Protein AF-A0A6G0WDA4-F1 (afdb_monomer)

Structure (mmCIF, N/CA/C/O backbone):
data_AF-A0A6G0WDA4-F1
#
_entry.id   AF-A0A6G0WDA4-F1
#
loop_
_atom_site.group_PDB
_atom_site.id
_atom_site.type_symbol
_atom_site.label_atom_id
_atom_site.label_alt_id
_atom_site.label_comp_id
_atom_site.label_asym_id
_atom_site.label_entity_id
_atom_site.label_seq_id
_atom_site.pdbx_PDB_ins_code
_atom_site.Cartn_x
_atom_site.Cartn_y
_atom_site.Cartn_z
_atom_site.occupancy
_atom_site.B_iso_or_equiv
_atom_site.auth_seq_id
_atom_site.auth_comp_id
_atom_site.auth_asym_id
_atom_site.auth_atom_id
_atom_site.pdbx_PDB_model_num
ATOM 1 N N . MET A 1 1 ? -9.694 -21.972 11.498 1.00 92.62 1 MET A N 1
ATOM 2 C CA . MET A 1 1 ? -10.065 -21.040 10.410 1.00 92.62 1 MET A CA 1
ATOM 3 C C . MET A 1 1 ? -9.621 -19.645 10.802 1.00 92.62 1 MET A C 1
ATOM 5 O O . MET A 1 1 ? -9.352 -19.441 11.978 1.00 92.62 1 MET A O 1
ATOM 9 N N . ILE A 1 2 ? -9.546 -18.717 9.855 1.00 95.25 2 ILE A N 1
ATOM 10 C CA . ILE A 1 2 ? -9.300 -17.294 10.105 1.00 95.25 2 ILE A CA 1
ATOM 11 C C . ILE A 1 2 ? -10.245 -16.455 9.242 1.00 95.25 2 ILE A C 1
ATOM 13 O O . ILE A 1 2 ? -10.515 -16.839 8.105 1.00 95.25 2 ILE A O 1
ATOM 17 N N . CYS A 1 3 ? -10.763 -15.357 9.785 1.00 95.56 3 CYS A N 1
ATOM 18 C CA . CYS A 1 3 ? -11.642 -14.427 9.078 1.00 95.56 3 CYS A CA 1
ATOM 19 C C . CYS A 1 3 ? -10.826 -13.254 8.513 1.00 95.56 3 CYS A C 1
ATOM 21 O O . CYS A 1 3 ? -9.864 -12.820 9.142 1.00 95.56 3 CYS A O 1
ATOM 23 N N . CYS A 1 4 ? -11.173 -12.768 7.322 1.00 96.94 4 CYS A N 1
ATOM 24 C CA . CYS A 1 4 ? -10.563 -11.579 6.727 1.00 96.94 4 CYS A CA 1
ATOM 25 C C . CYS A 1 4 ? -11.237 -10.298 7.236 1.00 96.94 4 CYS A C 1
ATOM 27 O O . CYS A 1 4 ? -12.426 -10.104 6.998 1.00 96.94 4 CYS A O 1
ATOM 29 N N . ASP A 1 5 ? -10.466 -9.361 7.788 1.00 96.06 5 ASP A N 1
ATOM 30 C CA . ASP A 1 5 ? -10.968 -8.098 8.355 1.00 96.06 5 ASP A CA 1
ATOM 31 C C . ASP A 1 5 ? -11.541 -7.107 7.327 1.00 96.06 5 ASP A C 1
ATOM 33 O O . ASP A 1 5 ? -12.090 -6.069 7.692 1.00 96.06 5 ASP A O 1
ATOM 37 N N . PHE A 1 6 ? -11.403 -7.395 6.031 1.00 95.12 6 PHE A N 1
ATOM 38 C CA . PHE A 1 6 ? -11.891 -6.533 4.949 1.00 95.12 6 PHE A CA 1
ATOM 39 C C . PHE A 1 6 ? -13.114 -7.074 4.215 1.00 95.12 6 PHE A C 1
ATOM 41 O O . PHE A 1 6 ? -13.812 -6.297 3.573 1.00 95.12 6 PHE A O 1
ATOM 48 N N . CYS A 1 7 ? -13.334 -8.390 4.213 1.00 95.75 7 CYS A N 1
ATOM 49 C CA . CYS A 1 7 ? -14.455 -8.985 3.479 1.00 95.75 7 CYS A CA 1
ATOM 50 C C . CYS A 1 7 ? -15.272 -9.979 4.298 1.00 95.75 7 CYS A C 1
ATOM 52 O O . CYS A 1 7 ? -16.176 -10.579 3.736 1.00 95.75 7 CYS A O 1
ATOM 54 N N . ASP A 1 8 ? -14.935 -10.186 5.573 1.00 95.69 8 ASP A N 1
ATOM 55 C CA . ASP A 1 8 ? -15.642 -11.069 6.509 1.00 95.69 8 ASP A CA 1
ATOM 56 C C . ASP A 1 8 ? -15.755 -12.544 6.065 1.00 95.69 8 ASP A C 1
ATOM 58 O O . ASP A 1 8 ? -16.472 -13.347 6.660 1.00 95.69 8 ASP A O 1
ATOM 62 N N . GLU A 1 9 ? -14.982 -12.933 5.046 1.00 97.38 9 GLU A N 1
ATOM 63 C CA . GLU A 1 9 ? -14.897 -14.305 4.550 1.00 97.38 9 GLU A CA 1
ATOM 64 C C . GLU A 1 9 ? -13.927 -15.149 5.383 1.00 97.38 9 GLU A C 1
ATOM 66 O O . GLU A 1 9 ? -12.864 -14.683 5.818 1.00 97.38 9 GLU A O 1
ATOM 71 N N . TRP A 1 10 ? -14.268 -16.429 5.547 1.00 97.00 10 TRP A N 1
ATOM 72 C CA . TRP A 1 10 ? -13.504 -17.386 6.342 1.00 97.00 10 TRP A CA 1
ATOM 73 C C . TRP A 1 10 ? -12.589 -18.257 5.486 1.00 97.00 10 TRP A C 1
ATOM 75 O O . TRP A 1 10 ? -12.983 -18.819 4.467 1.00 97.00 10 TRP A O 1
ATOM 85 N N . TYR A 1 11 ? -11.363 -18.446 5.965 1.00 96.19 11 TYR A N 1
ATOM 86 C CA . TYR A 1 11 ? -10.331 -19.194 5.265 1.00 96.19 11 TYR A CA 1
ATOM 87 C C . TYR A 1 11 ? -9.707 -20.275 6.149 1.00 96.19 11 TYR A C 1
ATOM 89 O O . TYR A 1 11 ? -9.467 -20.111 7.352 1.00 96.19 11 TYR A O 1
ATOM 97 N N . HIS A 1 12 ? -9.352 -21.394 5.519 1.00 95.12 12 HIS A N 1
ATOM 98 C CA . HIS A 1 12 ? -8.429 -22.352 6.108 1.00 95.12 12 HIS A CA 1
ATOM 99 C C . HIS A 1 12 ? -7.024 -21.750 6.098 1.00 95.12 12 HIS A C 1
ATOM 101 O O . HIS A 1 12 ? -6.451 -21.529 5.033 1.00 95.12 12 HIS A O 1
ATOM 107 N N . ALA A 1 13 ? -6.425 -21.559 7.271 1.00 93.25 13 ALA A N 1
ATOM 108 C CA . ALA A 1 13 ? -5.074 -21.009 7.372 1.00 93.25 13 ALA A CA 1
ATOM 109 C C . ALA A 1 13 ? -4.028 -21.804 6.580 1.00 93.25 13 ALA A C 1
ATOM 111 O O . ALA A 1 13 ? -3.178 -21.218 5.918 1.00 93.25 13 ALA A O 1
ATOM 112 N N . LYS A 1 14 ? -4.159 -23.137 6.548 1.00 93.19 14 LYS A N 1
ATOM 113 C CA . LYS A 1 14 ? -3.314 -24.003 5.716 1.00 93.19 14 LYS A CA 1
ATOM 114 C C . LYS A 1 14 ? -3.441 -23.685 4.219 1.00 93.19 14 LYS A C 1
ATOM 116 O O . LYS A 1 14 ? -2.433 -23.679 3.525 1.00 93.19 14 LYS A O 1
ATOM 121 N N . CYS A 1 15 ? -4.650 -23.410 3.720 1.00 93.25 15 CYS A N 1
ATOM 122 C CA . CYS A 1 15 ? -4.891 -23.123 2.298 1.00 93.25 15 CYS A CA 1
ATOM 123 C C . CYS A 1 15 ? -4.327 -21.769 1.854 1.00 93.25 15 CYS A C 1
ATOM 125 O O . CYS A 1 15 ? -4.064 -21.587 0.672 1.00 93.25 15 CYS A O 1
ATOM 127 N N . ILE A 1 16 ? -4.134 -20.839 2.789 1.00 91.19 16 ILE A N 1
ATOM 128 C CA . ILE A 1 16 ? -3.603 -19.492 2.528 1.00 91.19 16 ILE A CA 1
ATOM 129 C C . ILE A 1 16 ? -2.176 -19.310 3.071 1.00 91.19 16 ILE A C 1
ATOM 131 O O . ILE A 1 16 ? -1.689 -18.189 3.160 1.00 91.19 16 ILE A O 1
ATOM 135 N N . GLY A 1 17 ? -1.500 -20.409 3.429 1.00 90.12 17 GLY A N 1
ATOM 136 C CA . GLY A 1 17 ? -0.081 -20.412 3.798 1.00 90.12 17 GLY A CA 1
ATOM 137 C C . GLY A 1 17 ? 0.254 -19.846 5.182 1.00 90.12 17 GLY A C 1
ATOM 138 O O . GLY A 1 17 ? 1.417 -19.550 5.439 1.00 90.12 17 GLY A O 1
ATOM 139 N N . ILE A 1 18 ? -0.721 -19.706 6.083 1.00 91.12 18 ILE A N 1
ATOM 140 C CA . ILE A 1 18 ? -0.486 -19.235 7.455 1.00 91.12 18 ILE A CA 1
ATOM 141 C C . ILE A 1 18 ? -0.146 -20.426 8.350 1.00 91.12 18 ILE A C 1
ATOM 143 O O . ILE A 1 18 ? -0.929 -21.373 8.477 1.00 91.12 18 ILE A O 1
ATOM 147 N N . SER A 1 19 ? 1.025 -20.370 8.988 1.00 92.62 19 SER A N 1
ATOM 148 C CA . SER A 1 19 ? 1.454 -21.392 9.942 1.00 92.62 19 SER A CA 1
ATOM 149 C C . SER A 1 19 ? 0.707 -21.264 11.279 1.00 92.62 19 SER A C 1
ATOM 151 O O . SER A 1 19 ? 0.271 -20.166 11.633 1.00 92.62 19 SER A O 1
ATOM 153 N N . PRO A 1 20 ? 0.590 -22.3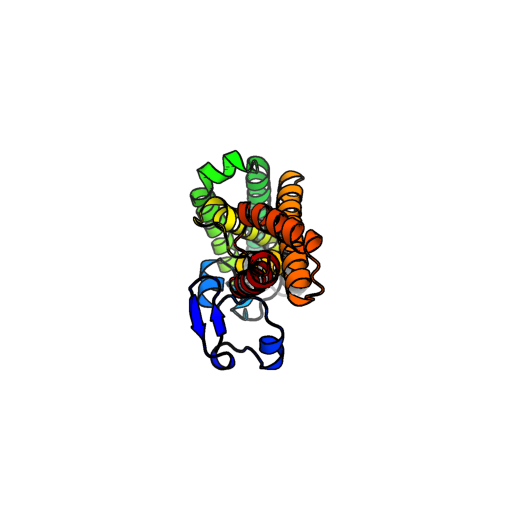49 12.069 1.00 90.50 20 PRO A N 1
ATOM 154 C CA . PRO A 1 20 ? -0.016 -22.286 13.401 1.00 90.50 20 PRO A CA 1
ATOM 155 C C . PRO A 1 20 ? 0.649 -21.256 14.327 1.00 90.50 20 PRO A C 1
ATOM 157 O O . PRO A 1 20 ? -0.041 -20.574 15.074 1.00 90.50 20 PRO A O 1
ATOM 160 N N . THR A 1 21 ? 1.974 -21.101 14.237 1.00 92.25 21 THR A N 1
ATOM 161 C CA . THR A 1 21 ? 2.740 -20.120 15.024 1.00 92.25 21 THR A CA 1
ATOM 162 C C . THR A 1 21 ? 2.433 -18.680 14.623 1.00 92.25 21 THR A C 1
ATOM 164 O O . THR A 1 21 ? 2.361 -17.807 15.478 1.00 92.25 21 THR A O 1
ATOM 167 N N . VAL A 1 22 ? 2.248 -18.411 13.325 1.00 89.81 22 VAL A N 1
ATOM 168 C CA . VAL A 1 22 ? 1.815 -17.079 12.876 1.00 89.81 22 VAL A CA 1
ATOM 169 C C . VAL A 1 22 ? 0.384 -16.835 13.336 1.00 89.81 22 VAL A C 1
ATOM 171 O O . VAL A 1 22 ? 0.104 -15.787 13.899 1.00 89.81 22 VAL A O 1
ATOM 174 N N . MET A 1 23 ? -0.500 -17.822 13.167 1.00 90.00 23 MET A N 1
ATOM 175 C CA . MET A 1 23 ? -1.902 -17.726 13.573 1.00 90.00 23 MET A CA 1
ATOM 176 C C . MET A 1 23 ? -2.072 -17.381 15.055 1.00 90.00 23 MET A C 1
ATOM 178 O O . MET A 1 23 ? -2.933 -16.569 15.370 1.00 90.00 23 MET A O 1
ATOM 182 N N . SER A 1 24 ? -1.283 -17.974 15.958 1.00 88.62 24 SER A N 1
ATOM 183 C CA . SER A 1 24 ? -1.429 -17.727 17.400 1.00 88.62 24 SER A CA 1
ATOM 184 C C . SER A 1 24 ? -1.135 -16.283 17.807 1.00 88.62 24 SER A C 1
ATOM 186 O O . SER A 1 24 ? -1.615 -15.844 18.846 1.00 88.62 24 SER A O 1
ATOM 188 N N . ASN A 1 25 ? -0.359 -15.561 16.997 1.00 88.56 25 ASN A N 1
ATOM 189 C CA . ASN A 1 25 ? 0.080 -14.194 17.274 1.00 88.56 25 ASN A CA 1
ATOM 190 C C . ASN A 1 25 ? -0.559 -13.170 16.319 1.00 88.56 25 ASN A C 1
ATOM 192 O O . ASN A 1 25 ? -0.199 -11.997 16.350 1.00 88.56 25 ASN A O 1
ATOM 196 N N . LEU A 1 26 ? -1.450 -13.610 15.425 1.00 89.69 26 LEU A N 1
ATOM 197 C CA . LEU A 1 26 ? -2.011 -12.765 14.380 1.00 89.69 26 LEU A CA 1
ATOM 198 C C . LEU A 1 26 ? -3.205 -11.980 14.924 1.00 89.69 26 LEU A C 1
ATOM 200 O O . LEU A 1 26 ? -4.247 -12.559 15.220 1.00 89.69 26 LEU A O 1
ATOM 204 N N . GLU A 1 27 ? -3.052 -10.663 15.032 1.00 90.44 27 GLU A N 1
ATOM 205 C CA . GLU A 1 27 ? -4.115 -9.778 15.528 1.00 90.44 27 GLU A CA 1
ATOM 206 C C . GLU A 1 27 ? -5.131 -9.387 14.451 1.00 90.44 27 GLU A C 1
ATOM 208 O O . GLU A 1 27 ? -6.301 -9.178 14.756 1.00 90.44 27 GLU A O 1
ATOM 213 N N . ALA A 1 28 ? -4.685 -9.287 13.198 1.00 94.62 28 ALA A N 1
ATOM 214 C CA . ALA A 1 28 ? -5.494 -8.850 12.069 1.00 94.62 28 ALA A CA 1
ATOM 215 C C . ALA A 1 28 ? -5.055 -9.569 10.787 1.00 94.62 28 ALA A C 1
ATOM 217 O O . ALA A 1 28 ? -3.870 -9.862 10.595 1.00 94.62 28 ALA A O 1
ATOM 218 N N . TYR A 1 29 ? -5.999 -9.854 9.895 1.00 95.38 29 TYR A N 1
ATOM 219 C CA . TYR A 1 29 ? -5.767 -10.601 8.670 1.00 95.38 29 TYR A CA 1
ATOM 220 C C . TYR A 1 29 ? -6.446 -9.991 7.440 1.00 95.38 29 TYR A C 1
ATOM 222 O O . TYR A 1 29 ? -7.657 -9.784 7.383 1.00 95.38 29 TYR A O 1
ATOM 230 N N . ARG A 1 30 ? -5.655 -9.818 6.375 1.00 95.19 30 ARG A N 1
ATOM 231 C CA . ARG A 1 30 ? -6.135 -9.501 5.025 1.00 95.19 30 ARG A CA 1
ATOM 232 C C . ARG A 1 30 ? -5.931 -10.690 4.093 1.00 95.19 30 ARG A C 1
ATOM 234 O O . ARG A 1 30 ? -4.802 -11.135 3.889 1.00 95.19 30 ARG A O 1
ATOM 241 N N . CYS A 1 31 ? -7.004 -11.150 3.454 1.00 94.69 31 CYS A N 1
ATOM 242 C CA . CYS A 1 31 ? -6.918 -12.233 2.477 1.00 94.69 31 CYS A CA 1
ATOM 243 C C . CYS A 1 31 ? -6.224 -11.803 1.167 1.00 94.69 31 CYS A C 1
ATOM 245 O O . CYS A 1 31 ? -6.232 -10.613 0.829 1.00 94.69 31 CYS A O 1
ATOM 247 N N . PRO A 1 32 ? -5.677 -12.749 0.372 1.00 92.50 32 PRO A N 1
ATOM 248 C CA . PRO A 1 32 ? -5.023 -12.435 -0.901 1.00 92.50 32 PRO A CA 1
ATOM 249 C C . PRO A 1 32 ? -5.923 -11.675 -1.884 1.00 92.50 32 PRO A C 1
ATOM 251 O O . PRO A 1 32 ? -5.453 -10.784 -2.585 1.00 92.50 32 PRO A O 1
ATOM 254 N N . GLY A 1 33 ? -7.227 -11.974 -1.903 1.00 93.81 33 GLY A N 1
ATOM 255 C CA . GLY A 1 33 ? -8.190 -11.265 -2.751 1.00 93.81 33 GLY A CA 1
ATOM 256 C C . GLY A 1 33 ? -8.351 -9.794 -2.359 1.00 93.81 33 GLY A C 1
ATOM 257 O O . GLY A 1 33 ? -8.358 -8.920 -3.225 1.00 93.81 33 GLY A O 1
ATOM 258 N N . CYS A 1 34 ? -8.421 -9.499 -1.058 1.00 95.12 34 CYS A N 1
ATOM 259 C CA . CYS A 1 34 ? -8.434 -8.124 -0.558 1.00 95.12 34 CYS A CA 1
ATOM 260 C C . CYS A 1 34 ? -7.096 -7.420 -0.801 1.00 95.12 34 CYS A C 1
ATOM 262 O O . CYS A 1 34 ? -7.101 -6.270 -1.224 1.00 95.12 34 CYS A O 1
ATOM 264 N N . ALA A 1 35 ? -5.965 -8.106 -0.608 1.00 92.75 35 ALA A N 1
ATOM 265 C CA . ALA A 1 35 ? -4.648 -7.558 -0.925 1.00 92.75 35 ALA A CA 1
ATOM 266 C C . ALA A 1 35 ? -4.551 -7.155 -2.408 1.00 92.75 35 ALA A C 1
ATOM 268 O O . ALA A 1 35 ? -4.146 -6.036 -2.711 1.00 92.75 35 ALA A O 1
ATOM 269 N N . PHE A 1 36 ? -5.014 -8.012 -3.326 1.00 90.25 36 PHE A N 1
ATOM 270 C CA . PHE A 1 36 ? -5.051 -7.709 -4.758 1.00 90.25 36 PHE A CA 1
ATOM 271 C C . PHE A 1 36 ? -5.930 -6.491 -5.078 1.00 90.25 36 PHE A C 1
ATOM 273 O O . PHE A 1 36 ? -5.475 -5.571 -5.754 1.00 90.25 36 PHE A O 1
ATOM 280 N N . ARG A 1 37 ? -7.160 -6.436 -4.542 1.00 90.31 37 ARG A N 1
ATOM 281 C CA . ARG A 1 37 ? -8.074 -5.289 -4.729 1.00 90.31 37 ARG A CA 1
ATOM 282 C C . ARG A 1 37 ? -7.522 -3.975 -4.170 1.00 90.31 37 ARG A C 1
ATOM 284 O O . ARG A 1 37 ? -7.866 -2.911 -4.671 1.00 90.31 37 ARG A O 1
ATOM 291 N N . GLN A 1 38 ? -6.672 -4.053 -3.151 1.00 89.81 38 GLN A N 1
ATOM 292 C CA . GLN A 1 38 ? -6.003 -2.908 -2.533 1.00 89.81 38 GLN A CA 1
ATOM 293 C C . GLN A 1 38 ? -4.673 -2.542 -3.214 1.00 89.81 38 GLN A C 1
ATOM 295 O O . GLN A 1 38 ? -3.912 -1.756 -2.657 1.00 89.81 38 GLN A O 1
ATOM 300 N N . GLY A 1 39 ? -4.355 -3.121 -4.379 1.00 85.25 39 GLY A N 1
ATOM 301 C CA . GLY A 1 39 ? -3.116 -2.832 -5.108 1.00 85.25 39 GLY A CA 1
ATOM 302 C C . GLY A 1 39 ? -1.855 -3.454 -4.497 1.00 85.25 39 GLY A C 1
ATOM 303 O O . GLY A 1 39 ? -0.760 -3.216 -4.994 1.00 85.25 39 GLY A O 1
ATOM 304 N N . MET A 1 40 ? -1.992 -4.308 -3.478 1.00 85.62 40 MET A N 1
ATOM 305 C CA . MET A 1 40 ? -0.888 -4.970 -2.766 1.00 85.62 40 MET A CA 1
ATOM 306 C C . MET A 1 40 ? -0.501 -6.302 -3.420 1.00 85.62 40 MET A C 1
ATOM 308 O O . MET A 1 40 ? -0.253 -7.309 -2.751 1.00 85.62 40 MET A O 1
ATOM 312 N N . SER A 1 41 ? -0.489 -6.345 -4.753 1.00 77.69 41 SER A N 1
ATOM 313 C CA . SER A 1 41 ? -0.194 -7.573 -5.500 1.00 77.69 41 SER A CA 1
ATOM 314 C C . SER A 1 41 ? 1.232 -8.077 -5.246 1.00 77.69 41 SER A C 1
ATOM 316 O O . SER A 1 41 ? 1.457 -9.290 -5.275 1.00 77.69 41 SER A O 1
ATOM 318 N N . HIS A 1 42 ? 2.168 -7.184 -4.898 1.00 76.62 42 HIS A N 1
ATOM 319 C CA . HIS A 1 42 ? 3.541 -7.527 -4.506 1.00 76.62 42 HIS A CA 1
ATOM 320 C C . HIS A 1 42 ? 3.620 -8.403 -3.254 1.00 76.62 42 HIS A C 1
ATOM 322 O O . HIS A 1 42 ? 4.572 -9.163 -3.125 1.00 76.62 42 HIS A O 1
ATOM 328 N N . LEU A 1 43 ? 2.614 -8.358 -2.374 1.00 72.88 43 LEU A N 1
ATOM 329 C CA . LEU A 1 43 ? 2.538 -9.243 -1.207 1.00 72.88 43 LEU A CA 1
ATOM 330 C C . LEU A 1 43 ? 2.083 -10.664 -1.561 1.00 72.88 43 LEU A C 1
ATOM 332 O O . LEU A 1 43 ? 2.282 -11.595 -0.785 1.00 72.88 43 LEU A O 1
ATOM 336 N N . THR A 1 44 ? 1.444 -10.833 -2.720 1.00 70.38 44 THR A N 1
ATOM 337 C CA . THR A 1 44 ? 0.796 -12.095 -3.117 1.00 70.38 44 THR A CA 1
ATOM 338 C C . THR A 1 44 ? 1.525 -12.828 -4.239 1.00 70.38 44 THR A C 1
ATOM 340 O O . THR A 1 44 ? 1.430 -14.050 -4.330 1.00 70.38 44 THR A O 1
ATOM 343 N N . SER A 1 45 ? 2.267 -12.111 -5.087 1.00 73.06 45 SER A N 1
ATOM 344 C CA . SER A 1 45 ? 2.896 -12.670 -6.283 1.00 73.06 45 SER A CA 1
ATOM 345 C C . SER A 1 45 ? 4.418 -12.696 -6.170 1.00 73.06 45 SER A C 1
ATOM 347 O O . SER A 1 45 ? 5.061 -11.667 -5.959 1.00 73.06 45 SER A O 1
ATOM 349 N N . LYS A 1 46 ? 5.012 -13.879 -6.377 1.00 66.06 46 LYS A N 1
ATOM 350 C CA . LYS A 1 46 ? 6.456 -14.013 -6.596 1.00 66.06 46 LYS A CA 1
ATOM 351 C C . LYS A 1 46 ? 6.755 -13.611 -8.035 1.00 66.06 46 LYS A C 1
ATOM 353 O O . LYS A 1 46 ? 6.434 -14.347 -8.966 1.00 66.06 46 LYS A O 1
ATOM 358 N N . ARG A 1 47 ? 7.363 -12.440 -8.222 1.00 66.19 47 ARG A N 1
ATOM 359 C CA . ARG A 1 47 ? 7.793 -11.994 -9.550 1.00 66.19 47 ARG A CA 1
ATOM 360 C C . ARG A 1 47 ? 8.925 -12.897 -10.054 1.00 66.19 47 ARG A C 1
ATOM 362 O O . ARG A 1 47 ? 9.793 -13.274 -9.262 1.00 66.19 47 ARG A O 1
ATOM 369 N N . PRO A 1 48 ? 8.932 -13.266 -11.344 1.00 70.00 48 PRO A N 1
ATOM 370 C CA . PRO A 1 48 ? 10.058 -13.991 -11.912 1.00 70.00 48 PRO A CA 1
ATOM 371 C C . PRO A 1 48 ? 11.313 -13.110 -11.850 1.00 70.00 48 PRO A C 1
ATOM 373 O O . PRO A 1 48 ? 11.210 -11.884 -11.916 1.00 70.00 48 PRO A O 1
ATOM 376 N N . LEU A 1 49 ? 12.497 -13.719 -11.725 1.00 81.06 49 LEU A N 1
ATOM 377 C CA . LEU A 1 49 ? 13.739 -12.947 -11.697 1.00 81.06 49 LEU A CA 1
ATOM 378 C C . LEU A 1 49 ? 13.889 -12.185 -13.022 1.00 81.06 49 LEU A C 1
ATOM 380 O O . LEU A 1 49 ? 13.799 -12.765 -14.110 1.00 81.06 49 LEU A O 1
ATOM 384 N N . ARG A 1 50 ? 14.082 -10.873 -12.911 1.00 90.88 50 ARG A N 1
ATOM 385 C CA . ARG A 1 50 ? 14.378 -9.952 -14.008 1.00 90.88 50 ARG A CA 1
ATOM 386 C C . ARG A 1 50 ? 15.634 -9.161 -13.650 1.00 90.88 50 ARG A C 1
ATOM 388 O O . ARG A 1 50 ? 15.867 -8.936 -12.461 1.00 90.88 50 ARG A O 1
ATOM 395 N N . PRO A 1 51 ? 16.461 -8.773 -14.632 1.00 93.94 51 PRO A N 1
ATOM 396 C CA . PRO A 1 51 ? 17.605 -7.920 -14.359 1.00 93.94 51 PRO A CA 1
ATOM 397 C C . PRO A 1 51 ? 17.142 -6.539 -13.880 1.00 93.94 51 PRO A C 1
ATOM 399 O O . PRO A 1 51 ? 16.092 -6.048 -14.293 1.00 93.94 51 PRO A O 1
ATOM 402 N N . SER A 1 52 ? 17.924 -5.898 -13.017 1.00 93.19 52 SER A N 1
ATOM 403 C CA . SER A 1 52 ? 17.737 -4.487 -12.677 1.00 93.19 52 SER A CA 1
ATOM 404 C C . SER A 1 52 ? 18.283 -3.581 -13.779 1.00 93.19 52 SER A C 1
ATOM 406 O O . SER A 1 52 ? 19.166 -3.980 -14.542 1.00 93.19 52 SER A O 1
ATOM 408 N N . LEU A 1 53 ? 17.834 -2.323 -13.819 1.00 93.19 53 LEU A N 1
ATOM 409 C CA . LEU A 1 53 ? 18.418 -1.307 -14.705 1.00 93.19 53 LEU A CA 1
ATOM 410 C C . LEU A 1 53 ? 19.949 -1.236 -14.588 1.00 93.19 53 LEU A C 1
ATOM 412 O O . LEU A 1 53 ? 20.650 -1.192 -15.593 1.00 93.19 53 LEU A O 1
ATOM 416 N N . LYS A 1 54 ? 20.487 -1.311 -13.365 1.00 93.75 54 LYS A N 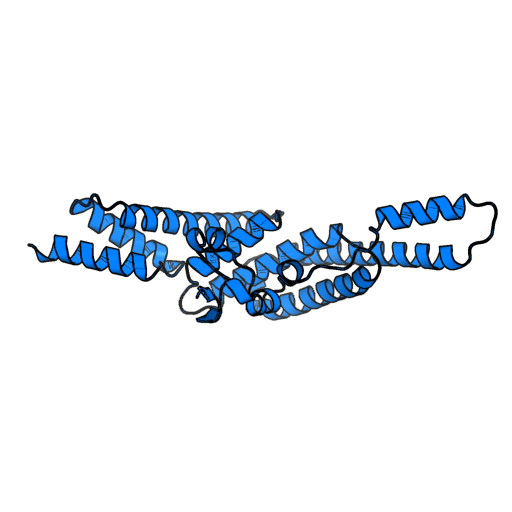1
ATOM 417 C CA . LYS A 1 54 ? 21.939 -1.313 -13.131 1.00 93.75 54 LYS A CA 1
ATOM 418 C C . LYS A 1 54 ? 22.630 -2.507 -13.795 1.00 93.75 54 LYS A C 1
ATOM 420 O O . LYS A 1 54 ? 23.708 -2.356 -14.366 1.00 93.75 54 LYS A O 1
ATOM 425 N N . GLN A 1 55 ? 22.025 -3.692 -13.718 1.00 95.19 55 GLN A N 1
ATOM 426 C CA . GLN A 1 55 ? 22.545 -4.882 -14.392 1.00 95.19 55 GLN A CA 1
ATOM 427 C C . GLN A 1 55 ? 22.473 -4.734 -15.912 1.00 95.19 55 GLN A C 1
ATOM 429 O O . GLN A 1 55 ? 23.417 -5.139 -16.590 1.00 95.19 55 GLN A O 1
ATOM 434 N N . MET A 1 56 ? 21.411 -4.113 -16.434 1.00 95.75 56 MET A N 1
ATOM 435 C CA . MET A 1 56 ? 21.287 -3.841 -17.863 1.00 95.75 56 MET A CA 1
ATOM 436 C C . MET A 1 56 ? 22.371 -2.899 -18.371 1.00 95.75 56 MET A C 1
ATOM 438 O O . MET A 1 56 ? 23.043 -3.224 -19.344 1.00 95.75 56 MET A O 1
ATOM 442 N N . ILE A 1 57 ? 22.622 -1.800 -17.661 1.00 96.31 57 ILE A N 1
ATOM 443 C CA . ILE A 1 57 ? 23.719 -0.875 -17.976 1.00 96.31 57 ILE A CA 1
ATOM 444 C C . ILE A 1 57 ? 25.059 -1.624 -17.982 1.00 96.31 57 ILE A C 1
ATOM 446 O O . ILE A 1 57 ? 25.835 -1.493 -18.921 1.00 96.31 57 ILE A O 1
ATOM 450 N N . GLY A 1 58 ? 25.306 -2.488 -16.992 1.00 96.75 58 GLY A N 1
ATOM 451 C CA . GLY A 1 58 ? 26.527 -3.300 -16.945 1.00 96.75 58 GLY A CA 1
ATOM 452 C C . GLY A 1 58 ? 26.641 -4.363 -18.049 1.00 96.75 58 GLY A C 1
ATOM 453 O O . GLY A 1 58 ? 27.750 -4.779 -18.386 1.00 96.75 58 GLY A O 1
ATOM 454 N N . LEU A 1 59 ? 25.527 -4.843 -18.609 1.00 94.88 59 LEU A N 1
ATOM 455 C CA . LEU A 1 59 ? 25.531 -5.686 -19.811 1.00 94.88 59 LEU A CA 1
ATOM 456 C C . LEU A 1 59 ? 25.878 -4.855 -21.046 1.00 94.88 59 LEU A C 1
ATOM 458 O O . LEU A 1 59 ? 26.732 -5.279 -21.818 1.00 94.88 59 LEU A O 1
ATOM 462 N N . ILE A 1 60 ? 25.288 -3.665 -21.171 1.00 96.69 60 ILE A N 1
ATOM 463 C CA . ILE A 1 60 ? 25.541 -2.751 -22.286 1.00 96.69 60 ILE A CA 1
ATOM 464 C C . ILE A 1 60 ? 27.018 -2.357 -22.333 1.00 96.69 60 ILE A C 1
ATOM 466 O O . ILE A 1 60 ? 27.676 -2.579 -23.342 1.00 96.69 60 ILE A O 1
ATOM 470 N N . THR A 1 61 ? 27.580 -1.904 -21.208 1.00 96.88 61 THR A N 1
ATOM 471 C CA . THR A 1 61 ? 29.000 -1.526 -21.118 1.00 96.88 61 THR A CA 1
ATOM 472 C C . THR A 1 61 ? 29.938 -2.672 -21.495 1.00 96.88 61 THR A C 1
ATOM 474 O O . THR A 1 61 ? 30.975 -2.448 -22.113 1.00 96.88 61 THR A O 1
ATOM 477 N N . ARG A 1 62 ? 29.594 -3.915 -21.129 1.00 95.25 62 ARG A N 1
ATOM 478 C CA . ARG A 1 62 ? 30.380 -5.088 -21.535 1.00 95.25 62 ARG A CA 1
ATOM 479 C C . ARG A 1 62 ? 30.240 -5.378 -23.024 1.00 95.25 62 ARG A C 1
ATOM 481 O O . ARG A 1 62 ? 31.237 -5.746 -23.627 1.00 95.25 62 ARG A O 1
ATOM 488 N N . GLY A 1 63 ? 29.041 -5.216 -23.584 1.00 95.12 63 GLY A N 1
ATOM 489 C CA . GLY A 1 63 ? 28.778 -5.354 -25.015 1.00 95.12 63 GLY A CA 1
ATOM 490 C C . GLY A 1 63 ? 29.551 -4.333 -25.849 1.00 95.12 63 GLY A C 1
ATOM 491 O O . GLY A 1 63 ? 30.246 -4.731 -26.774 1.00 95.12 63 GLY A O 1
ATOM 492 N N . ASP A 1 64 ? 29.529 -3.054 -25.459 1.00 94.81 64 ASP A N 1
ATOM 493 C CA . ASP A 1 64 ? 30.271 -1.978 -26.142 1.00 94.81 64 ASP A CA 1
ATOM 494 C C . ASP A 1 64 ? 31.800 -2.201 -26.103 1.00 94.81 64 ASP A C 1
ATOM 496 O O . ASP A 1 64 ? 32.528 -1.702 -26.956 1.00 94.81 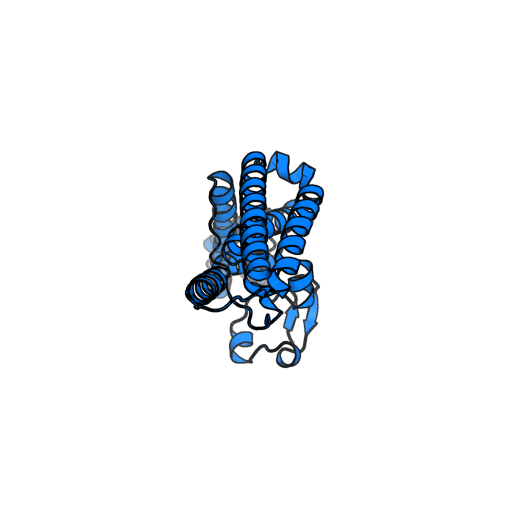64 ASP A O 1
ATOM 500 N N . ALA A 1 65 ? 32.307 -2.949 -25.115 1.00 96.12 65 ALA A N 1
ATOM 501 C CA . ALA A 1 65 ? 33.728 -3.282 -24.996 1.00 96.12 65 ALA A CA 1
ATOM 502 C C . ALA A 1 65 ? 34.160 -4.480 -25.864 1.00 96.12 65 ALA A C 1
ATOM 504 O O . ALA A 1 65 ? 35.356 -4.784 -25.940 1.00 96.12 65 ALA A O 1
ATOM 505 N N . LEU A 1 66 ? 33.216 -5.191 -26.487 1.00 94.44 66 LEU A N 1
ATOM 506 C CA . LEU A 1 66 ? 33.528 -6.292 -27.388 1.00 94.44 66 LEU A CA 1
ATOM 507 C C . LEU A 1 66 ? 34.037 -5.753 -28.729 1.00 94.44 66 LEU A C 1
ATOM 509 O O . LEU A 1 66 ? 33.542 -4.767 -29.257 1.00 94.44 66 LEU A O 1
ATOM 513 N N . GLN A 1 67 ? 34.999 -6.450 -29.330 1.00 94.25 67 GLN A N 1
ATOM 514 C CA . GLN A 1 67 ? 35.515 -6.120 -30.667 1.00 94.25 67 GLN A CA 1
ATOM 515 C C . GLN A 1 67 ? 34.653 -6.722 -31.795 1.00 94.25 67 GLN A C 1
ATOM 517 O O . GLN A 1 67 ? 35.163 -7.033 -32.869 1.00 94.25 67 GLN A O 1
ATOM 522 N N . ILE A 1 68 ? 33.363 -6.943 -31.535 1.00 94.62 68 ILE A N 1
ATOM 523 C CA . ILE A 1 68 ? 32.393 -7.492 -32.487 1.00 94.62 68 ILE A CA 1
ATOM 524 C C . ILE A 1 68 ? 31.136 -6.628 -32.489 1.00 94.62 68 ILE A C 1
ATOM 526 O O . ILE A 1 68 ? 30.789 -6.026 -31.475 1.00 94.62 68 ILE A O 1
ATOM 530 N N . GLU A 1 69 ? 30.441 -6.594 -33.621 1.00 91.75 69 GLU A N 1
ATOM 531 C CA . GLU A 1 69 ? 29.129 -5.961 -33.708 1.00 91.75 69 GLU A CA 1
ATOM 532 C C . GLU A 1 69 ? 28.078 -6.847 -33.027 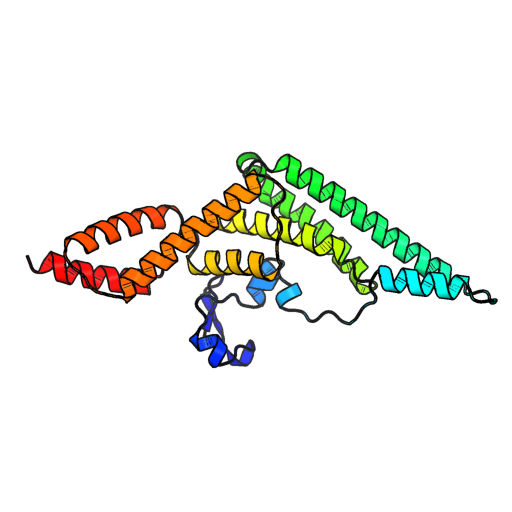1.00 91.75 69 GLU A C 1
ATOM 534 O O . GLU A 1 69 ? 27.984 -8.044 -33.309 1.00 91.75 69 GLU A O 1
ATOM 539 N N . VAL A 1 70 ? 27.298 -6.254 -32.121 1.00 92.94 70 VAL A N 1
ATOM 540 C CA . VAL A 1 70 ? 26.173 -6.904 -31.435 1.00 92.94 70 VAL A CA 1
ATOM 541 C C . VAL A 1 70 ? 24.926 -6.049 -31.680 1.00 92.94 70 VAL A C 1
ATOM 543 O O . VAL A 1 70 ? 24.695 -5.101 -30.928 1.00 92.94 70 VAL A O 1
ATOM 546 N N . PRO A 1 71 ? 24.142 -6.326 -32.737 1.00 90.62 71 PRO A N 1
ATOM 547 C CA . PRO A 1 71 ? 22.991 -5.503 -33.119 1.00 90.62 71 PRO A CA 1
ATOM 548 C C . PRO A 1 71 ? 21.956 -5.316 -31.998 1.00 90.62 71 PRO A C 1
ATOM 550 O O . PRO A 1 71 ? 21.410 -4.229 -31.829 1.00 90.62 71 PRO A O 1
ATOM 553 N N . GLU A 1 72 ? 21.742 -6.342 -31.172 1.00 93.56 72 GLU A N 1
ATOM 554 C CA . GLU A 1 72 ? 20.776 -6.340 -30.063 1.00 93.56 72 GLU A CA 1
ATOM 555 C C . GLU A 1 72 ? 21.176 -5.394 -28.915 1.00 93.56 72 GLU A C 1
ATOM 557 O O . GLU A 1 72 ? 20.390 -5.133 -28.002 1.00 93.56 72 GLU A O 1
ATOM 562 N N . LEU A 1 73 ? 22.403 -4.862 -28.929 1.00 94.62 73 LEU A N 1
ATOM 563 C CA . LEU A 1 73 ? 22.866 -3.900 -27.933 1.00 94.62 73 LEU A CA 1
ATOM 564 C C . LEU A 1 73 ? 22.067 -2.593 -27.987 1.00 94.62 73 LEU A C 1
ATOM 566 O O . LEU A 1 73 ? 21.825 -1.979 -26.945 1.00 94.62 73 LEU A O 1
ATOM 570 N N . GLU A 1 74 ? 21.620 -2.198 -29.179 1.00 94.75 74 GLU A N 1
ATOM 571 C CA . GLU A 1 74 ? 20.775 -1.019 -29.370 1.00 94.75 74 GLU A CA 1
ATOM 572 C C . GLU A 1 74 ? 19.380 -1.217 -28.764 1.00 94.75 74 GLU A C 1
ATOM 574 O O . GLU A 1 74 ? 18.859 -0.302 -28.124 1.00 94.75 74 GLU A O 1
ATOM 579 N N . ASP A 1 75 ? 18.823 -2.432 -28.824 1.00 95.12 75 ASP A N 1
ATOM 580 C CA . ASP A 1 75 ? 17.560 -2.759 -28.148 1.00 95.12 75 ASP A CA 1
ATOM 581 C C . ASP A 1 75 ? 17.695 -2.633 -26.623 1.00 95.12 75 ASP A C 1
ATOM 583 O O . ASP A 1 75 ? 16.806 -2.108 -25.946 1.00 95.12 75 ASP A O 1
ATOM 587 N N . LEU A 1 76 ? 18.831 -3.066 -26.060 1.00 95.69 76 LEU A N 1
ATOM 588 C CA . LEU A 1 76 ? 19.097 -2.919 -24.626 1.00 95.69 76 LEU A CA 1
ATOM 589 C C . LEU A 1 76 ? 19.253 -1.448 -24.220 1.00 95.69 76 LEU A C 1
ATOM 591 O O . LEU A 1 76 ? 18.744 -1.050 -23.167 1.00 95.69 76 LEU A O 1
ATOM 595 N N . LYS A 1 77 ? 19.927 -0.633 -25.042 1.00 96.94 77 LYS A N 1
ATOM 596 C CA . LYS A 1 77 ? 20.055 0.819 -24.826 1.00 96.94 77 LYS A CA 1
ATOM 597 C C . LYS A 1 77 ? 18.689 1.504 -24.875 1.00 96.94 77 LYS A C 1
ATOM 599 O O . LYS A 1 77 ? 18.369 2.273 -23.967 1.00 96.94 77 LYS A O 1
ATOM 604 N N . ALA A 1 78 ? 17.861 1.170 -25.865 1.00 96.81 78 ALA A N 1
ATOM 605 C CA . ALA A 1 78 ? 16.494 1.673 -25.978 1.00 96.81 78 ALA A CA 1
ATOM 606 C C . ALA A 1 78 ? 15.642 1.284 -24.758 1.00 96.81 78 ALA A C 1
ATOM 608 O O . ALA A 1 78 ? 14.924 2.122 -24.211 1.00 96.81 78 ALA A O 1
ATOM 609 N N . LEU A 1 79 ? 15.775 0.046 -24.270 1.00 96.75 79 LEU A N 1
ATOM 610 C CA . LEU A 1 79 ? 15.070 -0.424 -23.078 1.00 96.75 79 LEU A CA 1
ATOM 611 C C . LEU A 1 79 ? 15.490 0.339 -21.813 1.00 96.75 79 LEU A C 1
ATOM 613 O O . LEU A 1 79 ? 14.633 0.715 -21.014 1.00 96.75 79 LEU A O 1
ATOM 617 N N . VAL A 1 80 ? 16.787 0.615 -21.637 1.00 97.19 80 VAL A N 1
ATOM 618 C CA . VAL A 1 80 ? 17.281 1.444 -20.523 1.00 97.19 80 VAL A CA 1
ATOM 619 C C . VAL A 1 80 ? 16.768 2.882 -20.629 1.00 97.19 80 VAL A C 1
ATOM 621 O O . VA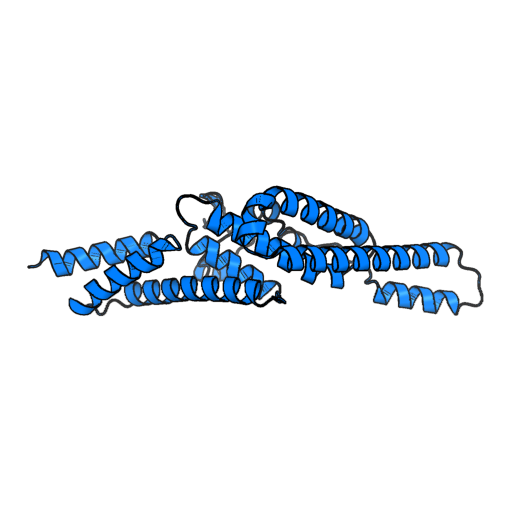L A 1 80 ? 16.344 3.435 -19.614 1.00 97.19 80 VAL A O 1
ATOM 624 N N . SER A 1 81 ? 16.761 3.472 -21.831 1.00 97.69 81 SER A N 1
ATOM 625 C CA . SER A 1 81 ? 16.197 4.811 -22.058 1.00 97.69 81 SER A CA 1
ATOM 626 C C . SER A 1 81 ? 14.727 4.863 -21.647 1.00 97.69 81 SER A C 1
ATOM 628 O O . SER A 1 81 ? 14.362 5.689 -20.817 1.00 97.69 81 SER A O 1
ATOM 630 N N . LEU A 1 82 ? 13.920 3.907 -22.119 1.00 97.62 82 LEU A N 1
ATOM 631 C CA . LEU A 1 82 ? 12.504 3.800 -21.765 1.00 97.62 82 LEU A CA 1
ATOM 632 C C . LEU A 1 82 ? 12.291 3.704 -20.246 1.00 97.62 82 LEU A C 1
ATOM 634 O O . LEU A 1 82 ? 11.373 4.319 -19.706 1.00 97.62 82 LEU A O 1
ATOM 638 N N . GLY A 1 83 ? 13.135 2.942 -19.543 1.00 96.69 83 GLY A N 1
ATOM 639 C CA . GLY A 1 83 ? 13.077 2.834 -18.085 1.00 96.69 83 GLY A CA 1
ATOM 640 C C . GLY A 1 83 ? 13.377 4.151 -17.366 1.00 96.69 83 GLY A C 1
ATOM 641 O O . GLY A 1 83 ? 12.723 4.464 -16.369 1.00 96.69 83 GLY A O 1
ATOM 642 N N . ASN A 1 84 ? 14.338 4.929 -17.870 1.00 96.88 84 ASN A N 1
ATOM 643 C CA . ASN A 1 84 ? 14.672 6.246 -17.323 1.00 96.88 84 ASN A CA 1
ATOM 644 C C . ASN A 1 84 ? 13.557 7.266 -17.579 1.00 96.88 84 ASN A C 1
ATOM 646 O O . ASN A 1 84 ? 13.187 7.990 -16.654 1.00 96.88 84 ASN A O 1
ATOM 650 N N . ASP A 1 85 ? 12.996 7.282 -18.788 1.00 97.88 85 ASP A N 1
ATOM 651 C CA . ASP A 1 85 ? 11.886 8.167 -19.155 1.00 97.88 85 ASP A CA 1
ATOM 652 C C . ASP A 1 85 ? 10.657 7.870 -18.289 1.00 97.88 85 ASP A C 1
ATOM 654 O O . ASP A 1 85 ? 10.079 8.769 -17.677 1.00 97.88 85 ASP A O 1
ATOM 658 N N . LEU A 1 86 ? 10.322 6.585 -18.124 1.00 97.50 86 LEU A N 1
ATOM 659 C CA . LEU A 1 86 ? 9.236 6.165 -17.246 1.00 97.50 86 LEU A CA 1
ATOM 660 C C . LEU A 1 86 ? 9.492 6.572 -15.790 1.00 97.50 86 LEU A C 1
ATOM 662 O O . LEU A 1 86 ? 8.578 7.035 -15.112 1.00 97.50 86 LEU A O 1
ATOM 666 N N . LEU A 1 87 ? 10.721 6.425 -15.288 1.00 96.75 87 LEU A N 1
ATOM 667 C CA . LEU A 1 87 ? 11.056 6.869 -13.935 1.00 96.75 87 LEU A CA 1
ATOM 668 C C . LEU A 1 87 ? 10.892 8.388 -13.780 1.00 96.75 87 LEU A C 1
ATOM 670 O O . LEU A 1 87 ? 10.358 8.826 -12.761 1.00 96.75 87 LEU A O 1
ATOM 674 N N . ALA A 1 88 ? 11.307 9.178 -14.773 1.00 97.31 88 ALA A N 1
ATOM 675 C CA . ALA A 1 88 ? 11.103 10.623 -14.775 1.00 97.31 88 ALA A CA 1
ATOM 676 C C . ALA A 1 88 ? 9.607 10.973 -14.722 1.00 97.31 88 ALA A C 1
ATOM 678 O O . ALA A 1 88 ? 9.207 11.770 -13.873 1.00 97.31 88 ALA A O 1
ATOM 679 N N . GLU A 1 89 ? 8.768 10.294 -15.513 1.00 97.12 89 GLU A N 1
ATOM 680 C CA . GLU A 1 89 ? 7.312 10.462 -15.446 1.00 97.12 89 GLU A CA 1
ATOM 681 C C . GLU A 1 89 ? 6.732 10.137 -14.060 1.00 97.12 89 GLU A C 1
ATOM 683 O O . GLU A 1 89 ? 5.836 10.840 -13.592 1.00 97.12 89 GLU A O 1
ATOM 688 N N . ILE A 1 90 ? 7.208 9.075 -13.395 1.00 96.81 90 ILE A N 1
ATOM 689 C CA . ILE A 1 90 ? 6.755 8.725 -12.037 1.00 96.81 90 ILE A CA 1
ATOM 690 C C . ILE A 1 90 ? 7.166 9.799 -11.031 1.00 96.81 90 ILE A C 1
ATOM 692 O O . ILE A 1 90 ? 6.381 10.137 -10.147 1.00 96.81 90 ILE A O 1
ATOM 696 N N . ILE A 1 91 ? 8.381 10.335 -11.153 1.00 95.06 91 ILE A N 1
ATOM 697 C CA . ILE A 1 91 ? 8.860 11.408 -10.278 1.00 95.06 91 ILE A CA 1
ATOM 698 C C . ILE A 1 91 ? 8.017 12.672 -10.480 1.00 95.06 91 ILE A C 1
ATOM 700 O O . ILE A 1 91 ? 7.622 13.302 -9.501 1.00 95.06 91 ILE A O 1
ATOM 704 N N . ASP A 1 92 ? 7.728 13.048 -11.723 1.00 95.31 92 ASP A N 1
ATOM 705 C CA . ASP A 1 92 ? 6.906 14.223 -12.017 1.00 95.31 92 ASP A CA 1
ATOM 706 C C . ASP A 1 92 ? 5.467 14.038 -11.516 1.00 95.31 92 ASP A C 1
ATOM 708 O O . ASP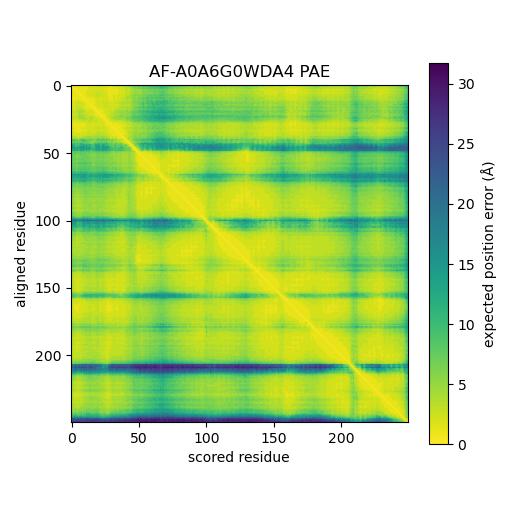 A 1 92 ? 4.905 14.952 -10.906 1.00 95.31 92 ASP A O 1
ATOM 712 N N . PHE A 1 93 ? 4.903 12.838 -11.686 1.00 94.44 93 PHE A N 1
ATOM 713 C CA . PHE A 1 93 ? 3.594 12.484 -11.141 1.00 94.44 93 PHE A CA 1
ATOM 714 C C . PHE A 1 93 ? 3.565 12.572 -9.610 1.00 94.44 93 PHE A C 1
ATOM 716 O O . PHE A 1 93 ? 2.660 13.185 -9.055 1.00 94.44 93 PHE A O 1
ATOM 723 N N . GLU A 1 94 ? 4.574 12.031 -8.922 1.00 93.06 94 GLU A N 1
ATOM 724 C CA . GLU A 1 94 ? 4.701 12.139 -7.464 1.00 93.06 94 GLU A CA 1
ATOM 725 C C . GLU A 1 94 ? 4.759 13.605 -7.018 1.00 93.06 94 GLU A C 1
ATOM 727 O O . GLU A 1 94 ? 4.042 13.992 -6.098 1.00 93.06 94 GLU A O 1
ATOM 732 N N . ARG A 1 95 ? 5.558 14.452 -7.682 1.00 91.44 95 ARG A N 1
ATOM 733 C CA . ARG A 1 95 ? 5.608 15.886 -7.352 1.00 91.44 95 ARG A CA 1
ATOM 734 C C . ARG A 1 95 ? 4.241 16.552 -7.513 1.00 91.44 95 ARG A C 1
ATOM 736 O O . ARG A 1 95 ? 3.865 17.353 -6.662 1.00 91.44 95 ARG A O 1
ATOM 743 N N . HIS A 1 96 ? 3.505 16.225 -8.575 1.00 90.19 96 HIS A N 1
ATOM 744 C CA . HIS A 1 96 ? 2.165 16.763 -8.805 1.00 90.19 96 HIS A CA 1
ATOM 745 C C . HIS A 1 96 ? 1.169 16.296 -7.736 1.00 90.19 96 HIS A C 1
ATOM 747 O O . HIS A 1 96 ? 0.483 17.123 -7.135 1.00 90.19 96 HIS A O 1
ATOM 753 N N . PHE A 1 97 ? 1.166 14.995 -7.440 1.00 89.44 97 PHE A N 1
ATOM 754 C CA . PHE A 1 97 ? 0.350 14.384 -6.395 1.00 89.44 97 PHE A CA 1
ATOM 755 C C . PHE A 1 97 ? 0.601 15.047 -5.033 1.00 89.44 97 PHE A C 1
ATOM 757 O O . PHE A 1 97 ? -0.328 15.486 -4.361 1.00 89.44 97 PHE A O 1
ATOM 764 N N . LEU A 1 98 ? 1.874 15.205 -4.655 1.00 86.12 98 LEU A N 1
ATOM 765 C CA . LEU A 1 98 ? 2.278 15.827 -3.392 1.00 86.12 98 LEU A CA 1
ATOM 766 C C . LEU A 1 98 ? 2.017 17.340 -3.339 1.00 86.12 98 LEU A C 1
ATOM 768 O O . LEU A 1 98 ? 1.898 17.897 -2.250 1.00 86.12 98 LEU A O 1
ATOM 772 N N . HIS A 1 99 ? 1.927 18.018 -4.482 1.00 83.62 99 HIS A N 1
ATOM 773 C CA . HIS A 1 99 ? 1.540 19.428 -4.535 1.00 83.62 99 HIS A CA 1
ATOM 774 C C . HIS A 1 99 ? 0.029 19.611 -4.330 1.00 83.62 99 HIS A C 1
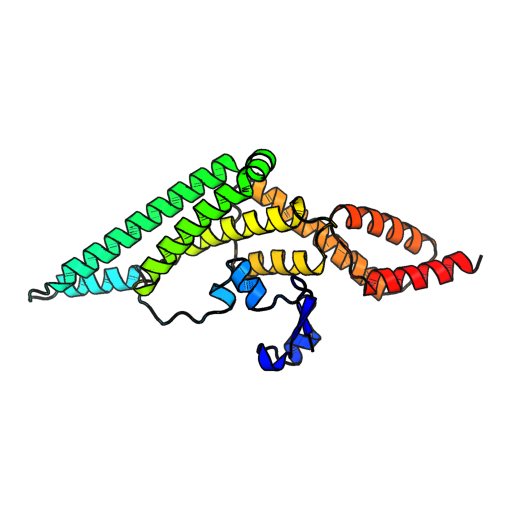ATOM 776 O O . HIS A 1 99 ? -0.404 20.597 -3.742 1.00 83.62 99 HIS A O 1
ATOM 782 N N . GLN A 1 100 ? -0.783 18.662 -4.795 1.00 74.00 100 GLN A N 1
ATOM 783 C CA . GLN A 1 100 ? -2.236 18.655 -4.591 1.00 74.00 100 GLN A CA 1
ATOM 784 C C . GLN A 1 100 ? -2.653 18.119 -3.215 1.00 74.00 100 GLN A C 1
ATOM 786 O O . GLN A 1 100 ? -3.843 18.045 -2.923 1.00 74.00 100 GLN A O 1
ATOM 791 N N . CYS A 1 101 ? -1.683 17.755 -2.374 1.00 66.00 101 CYS A N 1
ATOM 792 C CA . CYS A 1 101 ? -1.865 16.912 -1.200 1.00 66.00 101 CYS A CA 1
ATOM 793 C C . CYS A 1 101 ? -2.554 17.579 -0.002 1.00 66.00 101 CYS A C 1
ATOM 795 O O . CYS A 1 101 ? -2.354 17.097 1.108 1.00 66.00 101 CYS A O 1
ATOM 797 N N . SER A 1 102 ? -3.372 18.623 -0.190 1.00 75.12 102 SER A N 1
ATOM 798 C CA . SER A 1 102 ? -4.278 19.022 0.886 1.00 75.12 102 SER A CA 1
ATOM 799 C C . SER A 1 102 ? -5.365 17.956 1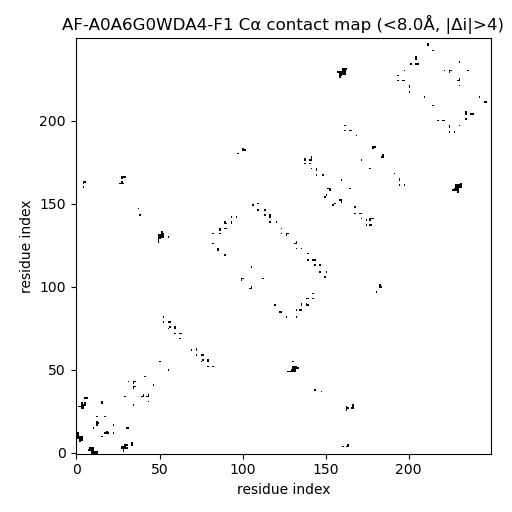.040 1.00 75.12 102 SER A C 1
ATOM 801 O O . SER A 1 102 ? -6.020 17.584 0.061 1.00 75.12 102 SER A O 1
ATOM 803 N N . LEU A 1 103 ? -5.552 17.430 2.255 1.00 70.69 103 LEU A N 1
ATOM 804 C CA . LEU A 1 103 ? -6.523 16.362 2.539 1.00 70.69 103 LEU A CA 1
ATOM 805 C C . LEU A 1 103 ? -7.912 16.698 1.976 1.00 70.69 103 LEU A C 1
ATOM 807 O O . LEU A 1 103 ? -8.540 15.867 1.327 1.00 70.69 103 LEU A O 1
ATOM 811 N N . GLU A 1 104 ? -8.350 17.944 2.149 1.00 73.50 104 GLU A N 1
ATOM 812 C CA . GLU A 1 104 ? -9.641 18.439 1.665 1.00 73.50 104 GLU A CA 1
ATOM 813 C C . GLU A 1 104 ? -9.747 18.430 0.127 1.00 73.50 104 GLU A C 1
ATOM 815 O O . GLU A 1 104 ? -10.749 17.975 -0.430 1.00 73.50 104 GLU A O 1
ATOM 820 N N . SER A 1 105 ? -8.697 18.856 -0.586 1.00 76.88 105 SER A N 1
ATOM 821 C CA . SER A 1 105 ? -8.689 18.848 -2.056 1.00 76.88 105 SER A CA 1
ATOM 822 C C . SER A 1 105 ? -8.588 17.436 -2.624 1.00 76.88 105 SER A C 1
ATOM 824 O O . SER A 1 105 ? -9.166 17.154 -3.674 1.00 76.88 105 SER A O 1
ATOM 826 N N . MET A 1 106 ? -7.866 16.538 -1.956 1.00 76.06 106 MET A N 1
ATOM 827 C CA . MET A 1 106 ? -7.732 15.161 -2.422 1.00 76.06 106 MET A CA 1
ATOM 828 C C . MET A 1 106 ? -9.007 14.360 -2.228 1.00 76.06 106 MET A C 1
ATOM 830 O O . MET A 1 106 ? -9.351 13.584 -3.114 1.00 76.06 106 MET A O 1
ATOM 834 N N . LEU A 1 107 ? -9.735 14.571 -1.126 1.00 79.25 107 LEU A N 1
ATOM 835 C CA . LEU A 1 107 ? -10.984 13.856 -0.854 1.00 79.25 107 LEU A CA 1
ATOM 836 C C . LEU A 1 107 ? -12.044 14.065 -1.940 1.00 79.25 107 LEU A C 1
ATOM 838 O O . LEU A 1 107 ? -12.807 13.153 -2.243 1.00 79.25 107 LEU A O 1
ATOM 842 N N . THR A 1 108 ? -12.047 15.230 -2.583 1.00 84.75 108 THR A N 1
ATOM 843 C CA . THR A 1 108 ? -12.973 15.525 -3.687 1.00 84.75 108 THR A CA 1
ATOM 844 C C . THR A 1 108 ? -12.599 14.841 -5.009 1.00 84.75 108 THR A C 1
ATOM 846 O O . THR A 1 108 ? -13.459 14.701 -5.875 1.00 84.75 108 THR A O 1
ATOM 849 N N . HIS A 1 109 ? -11.358 14.361 -5.158 1.00 86.25 109 HIS A N 1
ATOM 850 C CA . HIS A 1 109 ? -10.826 13.783 -6.402 1.00 86.25 109 HIS A CA 1
ATOM 851 C C . HIS A 1 109 ? -10.200 12.384 -6.213 1.00 86.25 109 HIS A C 1
ATOM 853 O O . HIS A 1 109 ? -9.443 11.928 -7.072 1.00 86.25 109 HIS A O 1
ATOM 859 N N . VAL A 1 110 ? -10.496 11.674 -5.113 1.00 86.25 110 VAL A N 1
ATOM 860 C CA . VAL A 1 110 ? -9.839 10.394 -4.755 1.00 86.25 110 VAL A CA 1
ATOM 861 C C . VAL A 1 110 ? -9.946 9.350 -5.861 1.00 86.25 110 VAL A C 1
ATOM 863 O O . VAL A 1 110 ? -8.966 8.660 -6.146 1.00 86.25 110 VAL A O 1
ATOM 866 N N . ASP A 1 111 ? -11.116 9.214 -6.485 1.00 88.44 111 ASP A N 1
ATOM 867 C CA . ASP A 1 111 ? -11.319 8.217 -7.538 1.00 88.44 111 ASP A CA 1
ATOM 868 C C . ASP A 1 111 ? -10.521 8.551 -8.804 1.00 88.44 111 ASP A C 1
ATOM 870 O O . ASP A 1 111 ? -9.871 7.663 -9.356 1.00 88.44 111 ASP A O 1
ATOM 874 N N . GLN A 1 112 ? -10.464 9.826 -9.201 1.00 90.75 112 GLN A N 1
ATOM 875 C CA . GLN A 1 112 ? -9.630 10.265 -10.322 1.00 90.75 112 GLN A CA 1
ATOM 876 C C . GLN A 1 112 ? -8.142 10.007 -10.036 1.00 90.75 112 GLN A C 1
ATOM 878 O O . GLN A 1 112 ? -7.454 9.372 -10.836 1.00 90.75 112 GLN A O 1
ATOM 883 N N . LEU A 1 113 ? -7.650 10.424 -8.865 1.00 89.88 113 LEU A N 1
ATOM 884 C CA . LEU A 1 113 ? -6.257 10.208 -8.456 1.00 89.88 113 LEU A CA 1
ATOM 885 C C . LEU A 1 113 ? -5.902 8.718 -8.407 1.00 89.88 113 LEU A C 1
ATOM 887 O O . LEU A 1 113 ? -4.793 8.318 -8.770 1.00 89.88 113 LEU A O 1
ATOM 891 N N . LYS A 1 114 ? -6.847 7.875 -7.984 1.00 90.06 114 LYS A N 1
ATOM 892 C CA . LYS A 1 114 ? -6.685 6.422 -7.980 1.00 90.06 114 LYS A CA 1
ATOM 893 C C . LYS A 1 114 ? -6.550 5.862 -9.394 1.00 90.06 114 LYS A C 1
ATOM 895 O O . LYS A 1 114 ? -5.704 4.992 -9.601 1.00 90.06 114 LYS A O 1
ATOM 900 N N . GLU A 1 115 ? -7.351 6.323 -10.351 1.00 92.69 115 GLU A N 1
ATOM 901 C CA . GLU A 1 115 ? -7.250 5.897 -11.752 1.00 92.69 115 GLU A CA 1
ATOM 902 C C . GLU A 1 115 ? -5.922 6.328 -12.386 1.00 92.69 115 GLU A C 1
ATOM 904 O O . GLU A 1 115 ? -5.239 5.509 -13.012 1.00 92.69 115 GLU A O 1
ATOM 909 N N . GLU A 1 116 ? -5.505 7.574 -12.161 1.00 93.88 116 GLU A N 1
ATOM 910 C CA . GLU A 1 116 ? -4.223 8.096 -12.643 1.00 93.88 116 GLU A CA 1
ATOM 911 C C . GLU A 1 116 ? -3.039 7.311 -12.060 1.00 93.88 116 GLU A C 1
ATOM 913 O O . GLU A 1 116 ? -2.167 6.834 -12.798 1.00 93.88 116 GLU A O 1
ATOM 918 N N . LEU A 1 117 ? -3.044 7.081 -10.743 1.00 93.50 117 LEU A N 1
ATOM 919 C CA . LEU A 1 117 ? -2.032 6.271 -10.072 1.00 93.50 117 LEU A CA 1
ATOM 920 C C . LEU A 1 117 ? -2.027 4.832 -10.602 1.00 93.50 117 LEU A C 1
ATOM 922 O O . LEU A 1 117 ? -0.961 4.271 -10.866 1.00 93.50 117 LEU A O 1
ATOM 926 N N . GLN A 1 118 ? -3.199 4.228 -10.808 1.00 93.12 118 GLN A N 1
ATOM 927 C CA . GLN A 1 118 ? -3.309 2.873 -11.346 1.00 93.12 118 GLN A CA 1
ATOM 928 C C . GLN A 1 118 ? -2.765 2.779 -12.779 1.00 93.12 118 GLN A C 1
ATOM 930 O O . GLN A 1 118 ? -2.144 1.770 -13.133 1.00 93.12 118 GLN A O 1
ATOM 935 N N . SER A 1 119 ? -2.939 3.824 -13.592 1.00 95.38 119 SER A N 1
ATOM 936 C CA . SER A 1 119 ? -2.327 3.925 -14.920 1.00 95.38 119 SER A CA 1
ATOM 937 C C . SER A 1 119 ? -0.797 3.896 -14.829 1.00 95.38 119 SER A C 1
ATOM 939 O O . SER A 1 119 ? -0.149 3.095 -15.512 1.00 95.38 119 SER A O 1
ATOM 941 N N . LYS A 1 120 ? -0.211 4.671 -13.905 1.00 96.00 120 LYS A N 1
ATOM 942 C CA . LYS A 1 120 ? 1.240 4.691 -13.661 1.00 96.00 120 LYS A CA 1
ATOM 943 C C . LYS A 1 120 ? 1.777 3.360 -13.126 1.00 96.00 120 LYS A C 1
ATOM 945 O O . LYS A 1 120 ? 2.771 2.849 -13.643 1.00 96.00 120 LYS A O 1
ATOM 950 N N . VAL A 1 121 ? 1.081 2.735 -12.176 1.00 93.69 121 VAL A N 1
ATOM 951 C CA . VAL A 1 121 ? 1.403 1.384 -11.675 1.00 93.69 121 VAL A CA 1
ATOM 952 C C . VAL A 1 121 ? 1.381 0.358 -12.808 1.00 93.69 121 VAL A C 1
ATOM 954 O O . VAL A 1 121 ? 2.276 -0.482 -12.903 1.00 93.69 121 VAL A O 1
ATOM 957 N N . SER A 1 122 ? 0.390 0.438 -13.696 1.00 93.31 122 SER A N 1
ATOM 958 C CA . SER A 1 122 ? 0.263 -0.474 -14.837 1.00 93.31 122 SER A CA 1
ATOM 959 C C . SER A 1 122 ? 1.376 -0.263 -15.866 1.00 93.31 122 SER A C 1
ATOM 961 O O . SER A 1 122 ? 1.887 -1.235 -16.423 1.00 93.31 122 SER A O 1
ATOM 963 N N . ALA A 1 123 ? 1.793 0.984 -16.101 1.00 95.38 123 ALA A N 1
ATOM 964 C CA . ALA A 1 123 ? 2.927 1.295 -16.967 1.00 95.38 123 ALA A CA 1
ATOM 965 C C . ALA A 1 123 ? 4.233 0.684 -16.434 1.00 95.38 123 ALA A C 1
ATOM 967 O O . ALA A 1 123 ? 4.922 -0.015 -17.180 1.00 95.38 123 ALA A O 1
ATOM 968 N N . VAL A 1 124 ? 4.513 0.851 -15.135 1.00 94.56 124 VAL A N 1
ATOM 969 C CA . VAL A 1 124 ? 5.667 0.219 -14.474 1.00 94.56 124 VAL A CA 1
ATOM 970 C C . VAL A 1 124 ? 5.566 -1.301 -14.539 1.00 94.56 124 VAL A C 1
ATOM 972 O O . VAL A 1 124 ? 6.519 -1.950 -14.955 1.00 94.56 124 VAL A O 1
ATOM 975 N N . ALA A 1 125 ? 4.405 -1.885 -14.240 1.00 91.69 125 ALA A N 1
ATOM 976 C CA . ALA A 1 125 ? 4.224 -3.334 -14.306 1.00 91.69 125 ALA A CA 1
ATOM 977 C C . ALA A 1 125 ? 4.501 -3.911 -15.707 1.00 91.69 125 ALA A C 1
ATOM 979 O O . ALA A 1 125 ? 5.093 -4.985 -15.808 1.00 91.69 125 ALA A O 1
ATOM 980 N N . ARG A 1 126 ? 4.116 -3.205 -16.784 1.00 93.44 126 ARG A N 1
ATOM 981 C CA . ARG A 1 126 ? 4.434 -3.603 -18.168 1.00 93.44 126 ARG A CA 1
ATOM 982 C C . ARG A 1 126 ? 5.935 -3.573 -18.438 1.00 93.44 126 ARG A C 1
ATOM 984 O O . ARG A 1 126 ? 6.459 -4.540 -18.982 1.00 93.44 126 ARG A O 1
ATOM 991 N N . TYR A 1 127 ? 6.625 -2.512 -18.029 1.00 94.69 127 TYR A N 1
ATOM 992 C CA . TYR A 1 127 ? 8.081 -2.413 -18.167 1.00 94.69 127 TYR A CA 1
ATOM 993 C C . TYR A 1 127 ? 8.807 -3.520 -17.377 1.00 94.69 127 TYR A C 1
ATOM 995 O O . TYR A 1 127 ? 9.706 -4.196 -17.882 1.00 94.69 127 TYR A O 1
ATOM 1003 N N . GLU A 1 128 ? 8.330 -3.800 -16.165 1.00 92.69 128 GLU A N 1
ATOM 1004 C CA . GLU A 1 128 ? 8.888 -4.819 -15.274 1.00 92.69 128 GLU A CA 1
ATOM 1005 C C . GLU A 1 128 ? 8.641 -6.263 -15.712 1.00 92.69 128 GLU A C 1
ATOM 1007 O O . GLU A 1 128 ? 9.190 -7.194 -15.118 1.00 92.69 128 GLU A O 1
ATOM 1012 N N . THR A 1 129 ? 7.893 -6.474 -16.798 1.00 92.19 129 THR A N 1
ATOM 1013 C CA . THR A 1 129 ? 7.899 -7.771 -17.484 1.00 92.19 129 THR A CA 1
ATOM 1014 C C . THR A 1 129 ? 9.269 -8.105 -18.080 1.00 92.19 129 THR A C 1
ATOM 1016 O O . THR A 1 129 ? 9.536 -9.289 -18.304 1.00 92.19 129 THR A O 1
ATOM 1019 N N . LEU A 1 130 ? 10.143 -7.106 -18.270 1.00 93.56 130 LEU A N 1
ATOM 1020 C CA . LEU A 1 130 ? 11.484 -7.231 -18.846 1.00 93.56 130 LEU A CA 1
ATOM 1021 C C . LEU A 1 130 ? 12.595 -6.829 -17.862 1.00 93.56 130 LEU A C 1
ATOM 1023 O O . LEU A 1 130 ? 13.548 -7.589 -17.692 1.00 93.56 130 LEU A O 1
ATOM 1027 N N . VAL A 1 131 ? 12.482 -5.668 -17.202 1.00 93.94 131 VAL A N 1
ATOM 1028 C CA . VAL A 1 131 ? 13.549 -5.081 -16.362 1.00 93.94 131 VAL A CA 1
ATOM 1029 C C . VAL A 1 131 ? 12.964 -4.484 -15.087 1.00 93.94 131 VAL A C 1
ATOM 1031 O O . VAL A 1 131 ? 12.004 -3.725 -15.143 1.00 93.94 131 VAL A O 1
ATOM 1034 N N . ILE A 1 132 ? 13.558 -4.779 -13.929 1.00 92.38 132 ILE A N 1
ATOM 1035 C CA . ILE A 1 132 ? 13.090 -4.250 -12.639 1.00 92.38 132 ILE A CA 1
ATOM 1036 C C . ILE A 1 132 ? 13.379 -2.747 -12.543 1.00 92.38 132 ILE A C 1
ATOM 1038 O O . ILE A 1 132 ? 14.517 -2.313 -12.763 1.00 92.38 132 ILE A O 1
ATOM 1042 N N . LEU A 1 133 ? 12.363 -1.979 -12.138 1.00 92.62 133 LEU A N 1
ATOM 1043 C CA . LEU A 1 133 ? 12.422 -0.531 -11.934 1.00 92.62 133 LEU A CA 1
ATOM 1044 C C . LEU A 1 133 ? 12.194 -0.184 -10.453 1.00 92.62 133 LEU A C 1
ATOM 1046 O O . LEU A 1 133 ? 11.240 0.505 -10.097 1.00 92.62 133 LEU A O 1
ATOM 1050 N N . GLU A 1 134 ? 13.082 -0.667 -9.576 1.00 88.38 134 GLU A N 1
ATOM 1051 C CA . GLU A 1 134 ? 12.955 -0.500 -8.114 1.00 88.38 134 GLU A CA 1
ATOM 1052 C C . GLU A 1 134 ? 12.716 0.952 -7.653 1.00 88.38 134 GLU A C 1
ATOM 1054 O O . GLU A 1 134 ? 11.848 1.146 -6.799 1.00 88.38 134 GLU A O 1
ATOM 1059 N N . PRO A 1 135 ? 13.384 1.990 -8.209 1.00 89.19 135 PRO A N 1
ATOM 1060 C CA . PRO A 1 135 ? 13.185 3.369 -7.750 1.00 89.19 135 PRO A CA 1
ATOM 1061 C C . PRO A 1 135 ? 11.749 3.890 -7.913 1.00 89.19 135 PRO A C 1
ATOM 1063 O O . PRO A 1 135 ? 11.340 4.796 -7.189 1.00 89.19 135 PRO A O 1
ATOM 1066 N N . ALA A 1 136 ? 10.965 3.322 -8.837 1.00 91.81 136 ALA A N 1
ATOM 1067 C CA . ALA A 1 136 ? 9.565 3.697 -9.015 1.00 91.81 136 ALA A CA 1
ATOM 1068 C C . ALA A 1 136 ? 8.658 3.118 -7.914 1.00 91.81 136 ALA A C 1
ATOM 1070 O O . ALA A 1 136 ? 7.607 3.687 -7.619 1.00 91.81 136 ALA A O 1
ATOM 1071 N N . HIS A 1 137 ? 9.041 2.000 -7.285 1.00 87.44 137 HIS A N 1
ATOM 1072 C CA . HIS A 1 137 ? 8.180 1.301 -6.326 1.00 87.44 137 HIS A CA 1
ATOM 1073 C C . HIS A 1 137 ? 7.916 2.111 -5.073 1.00 87.44 137 HIS A C 1
ATOM 1075 O O . HIS A 1 137 ? 6.763 2.203 -4.674 1.00 87.44 137 HIS A O 1
ATOM 1081 N N . GLN A 1 138 ? 8.949 2.685 -4.454 1.00 84.69 138 GLN A N 1
ATOM 1082 C CA . GLN A 1 138 ? 8.780 3.407 -3.190 1.00 84.69 138 GLN A CA 1
ATOM 1083 C C . GLN A 1 138 ? 7.818 4.592 -3.367 1.00 84.69 138 GLN A C 1
ATOM 1085 O O . GLN A 1 138 ? 6.888 4.755 -2.583 1.00 84.69 138 GLN A O 1
ATOM 1090 N N . LYS A 1 139 ? 7.962 5.323 -4.480 1.00 90.12 139 LYS A N 1
ATOM 1091 C CA . LYS A 1 139 ? 7.105 6.456 -4.862 1.00 90.12 139 LYS A CA 1
ATOM 1092 C C . LYS A 1 139 ? 5.651 6.027 -5.035 1.00 90.12 139 LYS A C 1
ATOM 1094 O O . LYS A 1 139 ? 4.747 6.569 -4.402 1.00 90.12 139 LYS A O 1
ATOM 1099 N N . LEU A 1 140 ? 5.428 5.000 -5.857 1.00 92.62 140 LEU A N 1
ATOM 1100 C CA . LEU A 1 140 ? 4.090 4.474 -6.126 1.00 92.62 140 LEU A CA 1
ATOM 1101 C C . LEU A 1 140 ? 3.424 3.912 -4.867 1.00 92.62 140 LEU A C 1
ATOM 1103 O O . LEU A 1 140 ? 2.249 4.186 -4.637 1.00 92.62 140 LEU A O 1
ATOM 1107 N N . ARG A 1 141 ? 4.162 3.175 -4.030 1.00 92.31 141 ARG A N 1
ATOM 1108 C CA . ARG A 1 141 ? 3.616 2.557 -2.815 1.00 92.31 141 ARG A CA 1
ATOM 1109 C C . ARG A 1 141 ? 3.189 3.593 -1.781 1.00 92.31 141 ARG A C 1
ATOM 1111 O O . ARG A 1 141 ? 2.124 3.416 -1.199 1.00 92.31 141 ARG A O 1
ATOM 1118 N N . THR A 1 142 ? 3.943 4.680 -1.590 1.00 91.38 142 THR A N 1
ATOM 1119 C CA . THR A 1 142 ? 3.528 5.766 -0.683 1.00 91.38 142 THR A CA 1
ATOM 1120 C C . THR A 1 142 ? 2.198 6.377 -1.131 1.00 91.38 142 THR A C 1
ATOM 1122 O O . THR A 1 142 ? 1.278 6.495 -0.323 1.00 91.38 142 THR A O 1
ATOM 1125 N N . MET A 1 143 ? 2.049 6.688 -2.424 1.00 91.25 143 MET A N 1
ATOM 1126 C CA . MET A 1 143 ? 0.798 7.235 -2.970 1.00 91.25 143 MET A CA 1
ATOM 1127 C C . MET A 1 143 ? -0.365 6.229 -2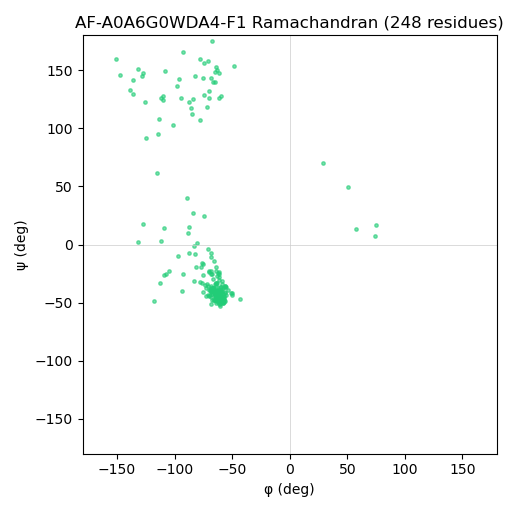.885 1.00 91.25 143 MET A C 1
ATOM 1129 O O . MET A 1 143 ? -1.472 6.593 -2.491 1.00 91.25 143 MET A O 1
ATOM 1133 N N . GLN A 1 144 ? -0.120 4.947 -3.189 1.00 92.69 144 GLN A N 1
ATOM 1134 C CA . GLN A 1 144 ? -1.130 3.882 -3.085 1.00 92.69 144 GLN A CA 1
ATOM 1135 C C . GLN A 1 144 ? -1.604 3.696 -1.644 1.00 92.69 144 GLN A C 1
ATOM 1137 O O . GLN A 1 144 ? -2.805 3.577 -1.391 1.00 92.69 144 GLN A O 1
ATOM 1142 N N . TRP A 1 145 ? -0.657 3.670 -0.705 1.00 94.25 145 TRP A N 1
ATOM 1143 C CA . TRP A 1 145 ? -0.942 3.568 0.717 1.00 94.25 145 TRP A CA 1
ATOM 1144 C C . TRP A 1 145 ? -1.798 4.741 1.178 1.00 94.25 145 TRP A C 1
ATOM 1146 O O . TRP A 1 145 ? -2.811 4.527 1.840 1.00 94.25 145 TRP A O 1
ATOM 1156 N N . PHE A 1 146 ? -1.425 5.955 0.773 1.00 91.44 146 PHE A N 1
ATOM 1157 C CA . PHE A 1 146 ? -2.117 7.169 1.169 1.00 91.44 146 PHE A CA 1
ATOM 1158 C C . PHE A 1 146 ? -3.560 7.208 0.653 1.00 91.44 146 PHE A C 1
ATOM 1160 O O . PHE A 1 146 ? -4.483 7.355 1.451 1.00 91.44 146 PHE A O 1
ATOM 1167 N N . LEU A 1 147 ? -3.788 6.966 -0.644 1.00 91.38 147 LEU A N 1
ATOM 1168 C CA . LEU A 1 147 ? -5.152 6.911 -1.184 1.00 91.38 147 LEU A CA 1
ATOM 1169 C C . LEU A 1 147 ? -5.985 5.823 -0.500 1.00 91.38 147 LEU A C 1
ATOM 1171 O O . LEU A 1 147 ? -7.151 6.041 -0.182 1.00 91.38 147 LEU A O 1
ATOM 1175 N N . ARG A 1 148 ? -5.398 4.655 -0.218 1.00 92.94 148 ARG A N 1
ATOM 1176 C CA . ARG A 1 148 ? -6.094 3.599 0.523 1.00 92.94 148 ARG A CA 1
ATOM 1177 C C . ARG A 1 148 ? -6.447 4.028 1.947 1.00 92.94 148 ARG A C 1
ATOM 1179 O O . ARG A 1 148 ? -7.539 3.699 2.399 1.00 92.94 148 ARG A O 1
ATOM 1186 N N . ALA A 1 149 ? -5.551 4.733 2.635 1.00 93.56 149 ALA A N 1
ATOM 1187 C CA . ALA A 1 149 ? -5.809 5.275 3.963 1.00 93.56 149 ALA A CA 1
ATOM 1188 C C . ALA A 1 149 ? -6.970 6.275 3.931 1.00 93.56 149 ALA A C 1
ATOM 1190 O O . ALA A 1 149 ? -7.902 6.137 4.717 1.00 93.56 149 ALA A O 1
ATOM 1191 N N . CYS A 1 150 ? -6.973 7.203 2.967 1.00 90.75 150 CYS A N 1
ATOM 1192 C CA . CYS A 1 150 ? -8.073 8.149 2.793 1.00 90.75 150 CYS A CA 1
ATOM 1193 C C . CYS A 1 150 ? -9.410 7.435 2.579 1.00 90.75 150 CYS A C 1
ATOM 1195 O O . CYS A 1 150 ? -10.373 7.714 3.284 1.00 90.75 150 CYS A O 1
ATOM 1197 N N . ARG A 1 151 ? -9.465 6.461 1.667 1.00 90.44 151 ARG A N 1
ATOM 1198 C CA . ARG A 1 151 ? -10.694 5.690 1.427 1.00 90.44 151 ARG A CA 1
ATOM 1199 C C . ARG A 1 151 ? -11.161 4.950 2.676 1.00 90.44 151 ARG A C 1
ATOM 1201 O O . ARG A 1 151 ? -12.339 4.973 3.008 1.00 90.44 151 ARG A O 1
ATOM 1208 N N . LEU A 1 152 ? -10.234 4.301 3.377 1.00 92.75 152 LEU A N 1
ATOM 1209 C CA . LEU A 1 152 ? -10.554 3.529 4.573 1.00 92.75 152 LEU A CA 1
ATOM 1210 C C . LEU A 1 152 ? -11.032 4.407 5.734 1.00 92.75 152 LEU A C 1
ATOM 1212 O O . LEU A 1 152 ? -11.791 3.923 6.553 1.00 92.75 152 LEU A O 1
ATOM 1216 N N . ILE A 1 153 ? -10.580 5.655 5.839 1.00 91.88 153 ILE A N 1
ATOM 1217 C CA . ILE A 1 153 ? -10.921 6.531 6.968 1.00 91.88 153 ILE A CA 1
ATOM 1218 C C . ILE A 1 153 ? -12.140 7.400 6.651 1.00 91.88 153 ILE A C 1
ATOM 1220 O O . ILE A 1 153 ? -12.994 7.589 7.511 1.00 91.88 153 ILE A O 1
ATOM 1224 N N . PHE A 1 154 ? -12.237 7.912 5.423 1.00 87.94 154 PHE A N 1
ATOM 1225 C CA . PHE A 1 154 ? -13.229 8.924 5.059 1.00 87.94 154 PHE A CA 1
ATOM 1226 C C . PHE A 1 154 ? -14.405 8.385 4.232 1.00 87.94 154 PHE A C 1
ATOM 1228 O O . PHE A 1 154 ? -15.469 8.996 4.251 1.00 87.94 154 PHE A O 1
ATOM 1235 N N . GLU A 1 155 ? -14.264 7.256 3.522 1.00 86.00 155 GLU A N 1
ATOM 1236 C CA . GLU A 1 155 ? -15.365 6.681 2.718 1.00 86.00 155 GLU A CA 1
ATOM 1237 C C . GLU A 1 155 ? -16.133 5.564 3.445 1.00 86.00 155 GLU A C 1
ATOM 1239 O O . GLU A 1 155 ? -17.177 5.123 2.961 1.00 86.00 155 GLU A O 1
ATOM 1244 N N . THR A 1 156 ? -15.654 5.074 4.592 1.00 83.12 156 THR A N 1
ATOM 1245 C CA . THR A 1 156 ? -16.338 4.006 5.336 1.00 83.12 156 THR A CA 1
ATOM 1246 C C . THR A 1 156 ? -17.256 4.571 6.412 1.00 83.12 156 THR A C 1
ATOM 1248 O O . THR A 1 156 ? -16.821 5.314 7.290 1.00 83.12 156 THR A O 1
ATOM 1251 N N . SER A 1 157 ? -18.522 4.155 6.382 1.00 86.00 157 SER A N 1
ATOM 1252 C CA . SER A 1 157 ? -19.459 4.313 7.492 1.00 86.00 157 SER A CA 1
ATOM 1253 C C . SER A 1 157 ? -20.039 2.937 7.839 1.00 86.00 157 SER A C 1
ATOM 1255 O O . SER A 1 157 ? -20.608 2.292 6.952 1.00 86.00 157 SER A O 1
ATOM 1257 N N . PRO A 1 158 ? -19.898 2.448 9.083 1.00 87.81 158 PRO A N 1
ATOM 1258 C CA . PRO A 1 158 ? -19.261 3.100 10.235 1.00 87.81 158 PRO A CA 1
ATOM 1259 C C . PRO A 1 158 ? -17.736 3.270 10.075 1.00 87.81 158 PRO A C 1
ATOM 1261 O O . PRO A 1 158 ? -17.166 2.812 9.086 1.00 87.81 158 PRO A O 1
ATOM 1264 N N . ALA A 1 159 ? -17.097 3.941 11.042 1.00 92.25 159 ALA A N 1
ATOM 1265 C CA . ALA A 1 159 ? -15.645 4.139 11.098 1.00 92.25 159 ALA A CA 1
ATOM 1266 C C . ALA A 1 159 ? -14.862 2.826 10.864 1.00 92.25 159 ALA A C 1
ATOM 1268 O O . ALA A 1 159 ? -15.381 1.743 11.159 1.00 92.25 159 ALA A O 1
ATOM 1269 N N . PRO A 1 160 ? -13.616 2.884 10.363 1.00 95.69 160 PRO A N 1
ATOM 1270 C CA . PRO A 1 160 ? -12.835 1.685 10.085 1.00 95.69 160 PRO A CA 1
ATOM 1271 C C . PRO A 1 160 ? -12.581 0.853 11.341 1.00 95.69 160 PRO A C 1
ATOM 1273 O O . PRO A 1 160 ? -12.407 1.375 12.445 1.00 95.69 160 PRO A O 1
ATOM 1276 N N . ARG A 1 161 ? -12.503 -0.470 11.172 1.00 96.06 161 ARG A N 1
ATOM 1277 C CA . ARG A 1 161 ? -12.179 -1.373 12.282 1.00 96.06 161 ARG A CA 1
ATOM 1278 C C . ARG A 1 161 ? -10.733 -1.182 12.716 1.00 96.06 161 ARG A C 1
ATOM 1280 O O . ARG A 1 161 ? -9.841 -1.057 11.876 1.00 96.06 161 ARG A O 1
ATOM 1287 N N . TYR A 1 162 ? -10.489 -1.287 14.020 1.00 95.62 162 TYR A N 1
ATOM 1288 C CA . TYR A 1 162 ? -9.149 -1.337 14.609 1.00 95.62 162 TYR A CA 1
ATOM 1289 C C . TYR A 1 162 ? -8.195 -2.260 13.825 1.00 95.62 162 TYR A C 1
ATOM 1291 O O . TYR A 1 162 ? -7.088 -1.863 13.465 1.00 95.62 162 TYR A O 1
ATOM 1299 N N . SER A 1 163 ? -8.649 -3.470 13.481 1.00 96.00 163 SER A N 1
ATOM 1300 C CA . SER A 1 163 ? -7.856 -4.457 12.742 1.00 96.00 163 SER A CA 1
ATOM 1301 C C . SER A 1 163 ? -7.498 -4.014 11.318 1.00 96.00 163 SER A C 1
ATOM 1303 O O . SER A 1 163 ? -6.400 -4.297 10.837 1.00 96.00 163 SER A O 1
ATOM 1305 N N . GLN A 1 164 ? -8.373 -3.266 10.643 1.00 96.94 164 GLN A N 1
ATOM 1306 C CA . GLN A 1 164 ? -8.094 -2.718 9.314 1.00 96.94 164 GLN A CA 1
ATOM 1307 C C . GLN A 1 164 ? -7.008 -1.636 9.380 1.00 96.94 164 GLN A C 1
ATOM 1309 O O . GLN A 1 164 ? -6.122 -1.607 8.522 1.00 96.94 164 GLN A O 1
ATOM 1314 N N . LEU A 1 165 ? -7.036 -0.786 10.413 1.00 97.00 165 LEU A N 1
ATOM 1315 C CA . LEU A 1 165 ? -6.017 0.244 10.627 1.00 97.00 165 LEU A CA 1
ATOM 1316 C C . LEU A 1 165 ? -4.668 -0.352 11.054 1.00 97.00 165 LEU A C 1
ATOM 1318 O O . LEU A 1 165 ? -3.629 0.117 10.590 1.00 97.00 165 LEU A O 1
ATOM 1322 N N . LEU A 1 166 ? -4.663 -1.433 11.845 1.00 96.56 166 LEU A N 1
ATOM 1323 C CA . LEU A 1 166 ? -3.442 -2.199 12.127 1.00 96.56 166 LEU A CA 1
ATOM 1324 C C . LEU A 1 166 ? -2.783 -2.712 10.844 1.00 96.56 166 LEU A C 1
ATOM 1326 O O . LEU A 1 166 ? -1.574 -2.564 10.667 1.00 96.56 166 LEU A O 1
ATOM 1330 N N . ILE A 1 167 ? -3.571 -3.297 9.934 1.00 96.31 167 ILE A N 1
ATOM 1331 C CA . ILE A 1 167 ? -3.064 -3.787 8.645 1.00 96.31 167 ILE A CA 1
ATOM 1332 C C . ILE A 1 167 ? -2.521 -2.622 7.813 1.00 96.31 167 ILE A C 1
ATOM 1334 O O . ILE A 1 167 ? -1.443 -2.731 7.230 1.00 96.31 167 ILE A O 1
ATOM 1338 N N . LEU A 1 168 ? -3.236 -1.495 7.787 1.00 96.44 168 LEU A N 1
ATOM 1339 C CA . LEU A 1 168 ? -2.806 -0.298 7.075 1.00 96.44 168 LEU A CA 1
ATOM 1340 C C . LEU A 1 168 ? -1.446 0.204 7.595 1.00 96.44 168 LEU A C 1
ATOM 1342 O O . LEU A 1 168 ? -0.534 0.406 6.795 1.00 96.44 168 LEU A O 1
ATOM 1346 N N . LEU A 1 169 ? -1.266 0.346 8.909 1.00 96.75 169 LEU A N 1
ATOM 1347 C CA . LEU A 1 169 ? 0.011 0.763 9.507 1.00 96.75 169 LEU A CA 1
ATOM 1348 C C . LEU A 1 169 ? 1.120 -0.280 9.311 1.00 96.75 169 LEU A C 1
ATOM 1350 O O . LEU A 1 169 ? 2.270 0.075 9.045 1.00 96.75 169 LEU A O 1
ATOM 1354 N N . SER A 1 170 ? 0.783 -1.569 9.395 1.00 94.75 170 SER A N 1
ATOM 1355 C CA . SER A 1 170 ? 1.723 -2.663 9.143 1.00 94.75 170 SER A CA 1
ATOM 1356 C C . SER A 1 170 ? 2.275 -2.616 7.718 1.00 94.75 170 SER A C 1
ATOM 1358 O O . SER A 1 170 ? 3.483 -2.763 7.539 1.00 94.75 170 SER A O 1
ATOM 1360 N N . ASP A 1 171 ? 1.435 -2.313 6.724 1.00 94.62 171 ASP A N 1
ATOM 1361 C CA . ASP A 1 171 ? 1.872 -2.163 5.334 1.00 94.62 171 ASP A CA 1
ATOM 1362 C C . ASP A 1 171 ? 2.896 -1.035 5.169 1.00 94.62 171 ASP A C 1
ATOM 1364 O O . ASP A 1 171 ? 3.900 -1.219 4.483 1.00 94.62 171 ASP A O 1
ATOM 1368 N N . ALA A 1 172 ? 2.680 0.115 5.824 1.00 94.56 172 ALA A N 1
ATOM 1369 C CA . ALA A 1 172 ? 3.627 1.229 5.759 1.00 94.56 172 ALA A CA 1
ATOM 1370 C C . ALA A 1 172 ? 4.999 0.842 6.325 1.00 94.56 172 ALA A C 1
ATOM 1372 O O . ALA A 1 172 ? 6.035 1.139 5.725 1.00 94.56 172 ALA A O 1
ATOM 1373 N N . LYS A 1 173 ? 5.001 0.127 7.456 1.00 93.44 173 LYS A N 1
ATOM 1374 C CA . LYS A 1 173 ? 6.220 -0.374 8.106 1.00 93.44 173 LYS A CA 1
ATOM 1375 C C . LYS A 1 173 ? 6.911 -1.443 7.256 1.00 93.44 173 LYS A C 1
ATOM 1377 O O . LYS A 1 173 ? 8.131 -1.405 7.101 1.00 93.44 173 LYS A O 1
ATOM 1382 N N . GLN A 1 174 ? 6.147 -2.371 6.678 1.00 90.81 174 GLN A N 1
ATOM 1383 C CA . GLN A 1 174 ? 6.666 -3.452 5.839 1.00 90.81 174 GLN A CA 1
ATOM 1384 C C . GLN A 1 174 ? 7.326 -2.923 4.560 1.00 90.81 174 GLN A C 1
ATOM 1386 O O . GLN A 1 174 ? 8.412 -3.379 4.200 1.00 90.81 174 GLN A O 1
ATOM 1391 N N . ASP A 1 175 ? 6.690 -1.958 3.893 1.00 89.62 175 ASP A N 1
ATOM 1392 C CA . ASP A 1 175 ? 7.208 -1.349 2.666 1.00 89.62 175 ASP A CA 1
ATOM 1393 C C . ASP A 1 175 ? 8.223 -0.221 2.925 1.00 89.62 175 ASP A C 1
ATOM 1395 O O . ASP A 1 175 ? 8.777 0.316 1.966 1.00 89.62 175 ASP A O 1
ATOM 1399 N N . LYS A 1 176 ? 8.513 0.103 4.197 1.00 92.31 176 LYS A N 1
ATOM 1400 C CA . LYS A 1 176 ? 9.416 1.193 4.612 1.00 92.31 176 LYS A CA 1
ATOM 1401 C C . LYS A 1 176 ? 9.065 2.511 3.917 1.00 92.31 176 LYS A C 1
ATOM 1403 O O . LYS A 1 176 ? 9.916 3.159 3.306 1.00 92.31 176 LYS A O 1
ATOM 1408 N N . LEU A 1 177 ? 7.783 2.862 3.962 1.00 91.88 177 LEU A N 1
ATOM 1409 C CA . LEU A 1 177 ? 7.287 4.059 3.295 1.00 91.88 177 LEU A CA 1
ATOM 1410 C C . LEU A 1 177 ? 7.893 5.315 3.919 1.00 91.88 177 LEU A C 1
ATOM 1412 O O . LEU A 1 177 ? 8.020 5.429 5.137 1.00 91.88 177 LEU A O 1
ATOM 1416 N N . GLU A 1 178 ? 8.237 6.266 3.058 1.00 89.38 178 GLU A N 1
ATOM 1417 C CA . GLU A 1 178 ? 8.724 7.583 3.451 1.00 89.38 178 GLU A CA 1
ATOM 1418 C C . GLU A 1 178 ? 7.656 8.626 3.119 1.00 89.38 178 GLU A C 1
ATOM 1420 O O . GLU A 1 178 ? 7.166 8.693 1.989 1.00 89.38 178 GLU A O 1
ATOM 1425 N N . PHE A 1 179 ? 7.298 9.441 4.113 1.00 89.69 179 PHE A N 1
ATOM 1426 C CA . PHE A 1 179 ? 6.320 10.519 3.978 1.00 89.69 179 PHE A CA 1
ATOM 1427 C C . PHE A 1 179 ? 7.063 11.848 3.848 1.00 89.69 179 PHE A C 1
ATOM 1429 O O . PHE A 1 179 ? 7.604 12.376 4.821 1.00 89.69 179 PHE A O 1
ATOM 1436 N N . SER A 1 180 ? 7.131 12.361 2.622 1.00 85.00 180 SER A N 1
ATOM 1437 C CA . SER A 1 180 ? 7.993 13.486 2.240 1.00 85.00 180 SER A CA 1
ATOM 1438 C C . SER A 1 180 ? 7.426 14.867 2.577 1.00 85.00 180 SER A C 1
ATOM 1440 O O . SER A 1 180 ? 8.189 15.827 2.661 1.00 85.00 180 SER A O 1
ATOM 1442 N N . THR A 1 181 ? 6.114 14.992 2.792 1.00 86.94 181 THR A N 1
ATOM 1443 C CA . THR A 1 181 ? 5.464 16.266 3.136 1.00 86.94 181 THR A CA 1
ATOM 1444 C C . THR A 1 181 ? 5.017 16.287 4.594 1.00 86.94 181 THR A C 1
ATOM 1446 O O . THR A 1 181 ? 4.649 15.260 5.167 1.00 86.94 181 THR A O 1
ATOM 1449 N N . LEU A 1 182 ? 5.007 17.480 5.199 1.00 88.19 182 LEU A N 1
ATOM 1450 C CA . LEU A 1 182 ? 4.564 17.672 6.584 1.00 88.19 182 LEU A CA 1
ATOM 1451 C C . LEU A 1 182 ? 3.111 17.221 6.795 1.00 88.19 182 LEU A C 1
ATOM 1453 O O . LEU A 1 182 ? 2.770 16.714 7.859 1.00 88.19 182 LEU A O 1
ATOM 1457 N N . GLU A 1 183 ? 2.258 17.395 5.789 1.00 86.25 183 GLU A N 1
ATOM 1458 C CA . GLU A 1 183 ? 0.858 16.979 5.839 1.00 86.25 183 GLU A CA 1
ATOM 1459 C C . GLU A 1 183 ? 0.711 15.456 5.884 1.00 86.25 183 GLU A C 1
ATOM 1461 O O . GLU A 1 183 ? 0.043 14.935 6.776 1.00 86.25 183 GLU A O 1
ATOM 1466 N N . LEU A 1 184 ? 1.421 14.733 5.011 1.00 88.12 184 LEU A N 1
ATOM 1467 C CA . LEU A 1 184 ? 1.442 13.269 5.034 1.00 88.12 184 LEU A CA 1
ATOM 1468 C C . LEU A 1 184 ? 2.031 12.727 6.336 1.00 88.12 184 LEU A C 1
ATOM 1470 O O . LEU A 1 184 ? 1.524 11.750 6.884 1.00 88.12 184 LEU A O 1
ATOM 1474 N N . GLN A 1 185 ? 3.080 13.374 6.851 1.00 91.88 185 GLN A N 1
ATOM 1475 C CA . GLN A 1 185 ? 3.654 13.021 8.145 1.00 91.88 185 GLN A CA 1
ATOM 1476 C C . GLN A 1 185 ? 2.625 13.194 9.259 1.00 91.88 185 GLN A C 1
ATOM 1478 O O . GLN A 1 185 ? 2.412 12.253 10.015 1.00 91.88 185 GLN A O 1
ATOM 1483 N N . ARG A 1 186 ? 1.961 14.351 9.353 1.00 92.44 186 ARG A N 1
ATOM 1484 C CA . ARG A 1 186 ? 0.923 14.592 10.369 1.00 92.44 186 ARG A CA 1
ATOM 1485 C C . ARG A 1 186 ? -0.194 13.559 10.284 1.00 92.44 186 ARG A C 1
ATOM 1487 O O . ARG A 1 186 ? -0.515 12.960 11.302 1.00 92.44 186 ARG A O 1
ATOM 1494 N N . PHE A 1 187 ? -0.698 13.297 9.081 1.00 91.50 187 PHE A N 1
ATOM 1495 C CA . PHE A 1 187 ? -1.741 12.302 8.850 1.00 91.50 187 PHE A CA 1
ATOM 1496 C C . PHE A 1 187 ? -1.321 10.896 9.307 1.00 91.50 187 PHE A C 1
ATOM 1498 O O . PHE A 1 187 ? -2.059 10.230 10.031 1.00 91.50 187 PHE A O 1
ATOM 1505 N N . TYR A 1 188 ? -0.112 10.454 8.942 1.00 94.75 188 TYR A N 1
ATOM 1506 C CA . TYR A 1 188 ? 0.417 9.164 9.388 1.00 94.75 188 TYR A CA 1
ATOM 1507 C C . TYR A 1 188 ? 0.566 9.098 10.917 1.00 94.75 188 TYR A C 1
ATOM 1509 O O . TYR A 1 188 ? 0.161 8.108 11.522 1.00 94.75 188 TYR A O 1
ATOM 1517 N N . HIS A 1 189 ? 1.112 10.144 11.547 1.00 95.38 189 HIS A N 1
ATOM 1518 C CA . HIS A 1 189 ? 1.320 10.174 13.000 1.00 95.38 189 HIS A CA 1
ATOM 1519 C C . HIS A 1 189 ? 0.001 10.223 13.774 1.00 95.38 189 HIS A C 1
ATOM 1521 O O . HIS A 1 189 ? -0.104 9.587 14.817 1.00 95.38 189 HIS A O 1
ATOM 1527 N N . GLU A 1 190 ? -1.004 10.948 13.283 1.00 94.19 190 GLU A N 1
ATOM 1528 C CA . GLU A 1 190 ? -2.336 10.981 13.894 1.00 94.19 190 GLU A CA 1
ATOM 1529 C C . GLU A 1 190 ? -3.001 9.602 13.834 1.00 94.19 190 GLU A C 1
ATOM 1531 O O . GLU A 1 190 ? -3.514 9.110 14.841 1.00 94.19 190 GLU A O 1
ATOM 1536 N N . LEU A 1 191 ? -2.914 8.931 12.681 1.00 95.00 191 LEU A N 1
ATOM 1537 C CA . LEU A 1 191 ? -3.390 7.560 12.535 1.00 95.00 191 LEU A CA 1
ATOM 1538 C C . LEU A 1 191 ? -2.659 6.602 13.486 1.00 95.00 191 LEU A C 1
ATOM 1540 O O . LEU A 1 191 ? -3.302 5.823 14.189 1.00 95.00 191 LEU A O 1
ATOM 1544 N N . GLU A 1 192 ? -1.326 6.655 13.520 1.00 96.75 192 GLU A N 1
ATOM 1545 C CA . GLU A 1 192 ? -0.516 5.813 14.403 1.00 96.75 192 GLU A CA 1
ATOM 1546 C C . GLU A 1 192 ? -0.849 6.066 15.877 1.00 96.75 192 GLU A C 1
ATOM 1548 O O . GLU A 1 192 ? -1.052 5.113 16.627 1.00 96.75 192 GLU A O 1
ATOM 1553 N N . HIS A 1 193 ? -0.995 7.330 16.276 1.00 96.06 193 HIS A N 1
ATOM 1554 C CA . HIS A 1 193 ? -1.366 7.712 17.634 1.00 96.06 193 HIS A CA 1
ATOM 1555 C C . HIS A 1 193 ? -2.737 7.159 18.043 1.00 96.06 193 HIS A C 1
ATOM 1557 O O . HIS A 1 193 ? -2.868 6.570 19.116 1.00 96.06 193 HIS A O 1
ATOM 1563 N N . ASN A 1 194 ? -3.752 7.296 17.188 1.00 94.31 194 ASN A N 1
ATOM 1564 C CA . ASN A 1 194 ? -5.102 6.813 17.487 1.00 94.31 194 ASN A CA 1
ATOM 1565 C C . ASN A 1 194 ? -5.163 5.281 17.589 1.00 94.31 194 ASN A C 1
ATOM 1567 O O . ASN A 1 194 ? -5.853 4.743 18.458 1.00 94.31 194 ASN A O 1
ATOM 1571 N N . VAL A 1 195 ? -4.407 4.564 16.751 1.00 96.31 195 VAL A N 1
ATOM 1572 C CA . VAL A 1 195 ? -4.300 3.101 16.855 1.00 96.31 195 VAL A CA 1
ATOM 1573 C C . VAL A 1 195 ? -3.527 2.688 18.110 1.00 96.31 195 VAL A C 1
ATOM 1575 O O . VAL A 1 195 ? -3.932 1.742 18.781 1.00 96.31 195 VAL A O 1
ATOM 1578 N N . GLU A 1 196 ? -2.467 3.407 18.479 1.00 96.25 196 GLU A N 1
ATOM 1579 C CA . GLU A 1 196 ? -1.701 3.149 19.704 1.00 96.25 196 GLU A CA 1
ATOM 1580 C C . GLU A 1 196 ? -2.557 3.340 20.965 1.00 96.25 196 GLU A C 1
ATOM 1582 O O . GLU A 1 196 ? -2.527 2.499 21.865 1.00 96.25 196 GLU A O 1
ATOM 1587 N N . ARG A 1 197 ? -3.409 4.374 21.006 1.00 95.62 197 ARG A N 1
ATOM 1588 C CA . ARG A 1 197 ? -4.410 4.538 22.076 1.00 95.62 197 ARG A CA 1
ATOM 1589 C C . ARG A 1 197 ? -5.336 3.324 22.171 1.00 95.62 197 ARG A C 1
ATOM 1591 O O . ARG A 1 197 ? -5.560 2.802 23.260 1.00 95.62 197 ARG A O 1
ATOM 1598 N N . ALA A 1 198 ? -5.823 2.821 21.036 1.00 95.75 198 ALA A N 1
ATOM 1599 C CA . ALA A 1 198 ? -6.651 1.617 21.006 1.00 95.75 198 ALA A CA 1
ATOM 1600 C C . ALA A 1 198 ? -5.896 0.365 21.492 1.00 95.75 198 ALA A C 1
ATOM 1602 O O . ALA A 1 198 ? -6.463 -0.425 22.250 1.00 95.75 198 ALA A O 1
ATOM 1603 N N . ILE A 1 199 ? -4.619 0.196 21.122 1.00 94.31 199 ILE A N 1
ATOM 1604 C CA . ILE A 1 199 ? -3.753 -0.890 21.622 1.00 94.31 199 ILE A CA 1
ATOM 1605 C C . ILE A 1 199 ? -3.666 -0.833 23.150 1.00 94.31 199 ILE A C 1
ATOM 1607 O O . ILE A 1 199 ? -3.901 -1.838 23.832 1.00 94.31 199 ILE A O 1
ATOM 1611 N N . GLN A 1 200 ? -3.356 0.346 23.693 1.00 93.81 200 GLN A N 1
ATOM 1612 C CA . GLN A 1 200 ? -3.206 0.560 25.130 1.00 93.81 200 GLN A CA 1
ATOM 1613 C C . GLN A 1 200 ? -4.516 0.305 25.871 1.00 93.81 200 GLN A C 1
ATOM 1615 O O . GLN A 1 200 ? -4.519 -0.414 26.873 1.00 93.81 200 GLN A O 1
ATOM 1620 N N . TRP A 1 201 ? -5.634 0.803 25.345 1.00 94.12 201 TRP A N 1
ATOM 1621 C CA . TRP A 1 201 ? -6.957 0.561 25.908 1.00 94.12 201 TRP A CA 1
ATOM 1622 C C . TRP A 1 201 ? -7.299 -0.938 25.940 1.00 94.12 201 TRP A C 1
ATOM 1624 O O . TRP A 1 201 ? -7.666 -1.478 26.987 1.00 94.12 201 TRP A O 1
ATOM 1634 N N . VAL A 1 202 ? -7.082 -1.665 24.835 1.00 92.19 202 VAL A N 1
ATOM 1635 C CA . VAL A 1 202 ? -7.307 -3.122 24.774 1.00 92.19 202 VAL A CA 1
ATOM 1636 C C . VAL A 1 202 ? -6.416 -3.867 25.774 1.00 92.19 202 VAL A C 1
ATOM 1638 O O . VAL A 1 202 ? -6.867 -4.829 26.403 1.00 92.19 202 VAL A O 1
ATOM 1641 N N . ALA A 1 203 ? -5.162 -3.443 25.950 1.00 90.69 203 ALA A N 1
ATOM 1642 C CA . ALA A 1 203 ? -4.252 -4.033 26.928 1.00 90.69 203 ALA A CA 1
ATOM 1643 C C . ALA A 1 203 ? -4.730 -3.806 28.374 1.00 90.69 203 ALA A C 1
ATOM 1645 O O . ALA A 1 203 ? -4.721 -4.747 29.173 1.00 90.69 203 ALA A O 1
ATOM 1646 N N . GLN A 1 204 ? -5.209 -2.602 28.697 1.00 89.19 204 GLN A N 1
ATOM 1647 C CA . GLN A 1 204 ? -5.766 -2.274 30.013 1.00 89.19 204 GLN A CA 1
ATOM 1648 C C . GLN A 1 204 ? -7.021 -3.104 30.319 1.00 89.19 204 GLN A C 1
ATOM 1650 O O . GLN A 1 204 ? -7.121 -3.702 31.395 1.00 89.19 204 GLN A O 1
ATOM 1655 N N . VAL A 1 205 ? -7.929 -3.236 29.346 1.00 88.88 205 VAL A N 1
ATOM 1656 C CA . VAL A 1 205 ? -9.132 -4.077 29.469 1.00 88.88 205 VAL A CA 1
ATOM 1657 C C . VAL A 1 205 ? -8.781 -5.554 29.654 1.00 88.88 205 VAL A C 1
ATOM 1659 O O . VAL A 1 205 ? -9.493 -6.253 30.367 1.00 88.88 205 VAL A O 1
ATOM 1662 N N . LYS A 1 206 ? -7.686 -6.050 29.064 1.00 85.50 206 LYS A N 1
ATOM 1663 C CA . LYS A 1 206 ? -7.213 -7.432 29.280 1.00 85.50 206 LYS A CA 1
ATOM 1664 C C . LYS A 1 206 ? -6.567 -7.635 30.656 1.00 85.50 206 LYS A C 1
ATOM 1666 O O . LYS A 1 206 ? -6.683 -8.722 31.217 1.00 85.50 206 LYS A O 1
ATOM 1671 N N . ALA A 1 207 ? -5.871 -6.629 31.188 1.00 83.62 207 ALA A N 1
ATOM 1672 C CA . ALA A 1 207 ? -5.086 -6.742 32.420 1.00 83.62 207 ALA A CA 1
ATOM 1673 C C . ALA A 1 207 ? -5.923 -6.746 33.717 1.00 83.62 207 ALA A C 1
ATOM 1675 O O . ALA A 1 207 ? -5.390 -7.121 34.762 1.00 83.62 207 ALA A O 1
ATOM 1676 N N . LEU A 1 208 ? -7.195 -6.324 33.656 1.00 67.19 208 LEU A N 1
ATOM 1677 C CA . LEU A 1 208 ? -8.218 -6.376 34.718 1.00 67.19 208 LEU A CA 1
ATOM 1678 C C . LEU A 1 208 ? -7.678 -6.305 36.163 1.00 67.19 208 LEU A C 1
ATOM 1680 O O . LEU A 1 208 ? -7.780 -7.256 36.940 1.00 67.19 208 LEU A O 1
ATOM 1684 N N . ARG A 1 209 ? -7.173 -5.133 36.563 1.00 58.16 209 ARG A N 1
ATOM 1685 C CA . ARG A 1 209 ? -7.160 -4.698 37.971 1.00 58.16 209 ARG A CA 1
ATOM 1686 C C . ARG A 1 209 ? -8.083 -3.488 38.076 1.00 58.16 209 ARG A C 1
ATOM 1688 O O . ARG A 1 209 ? -7.681 -2.385 37.722 1.00 58.16 209 ARG A O 1
ATOM 1695 N N . MET A 1 210 ? -9.343 -3.712 38.444 1.00 59.00 210 MET A N 1
ATOM 1696 C CA . MET A 1 210 ? -10.405 -2.718 38.250 1.00 59.00 210 MET A CA 1
ATOM 1697 C C . MET A 1 210 ? -10.942 -2.192 39.579 1.00 59.00 210 MET A C 1
ATOM 1699 O O . MET A 1 210 ? -11.659 -2.892 40.291 1.00 59.00 210 MET A O 1
ATOM 1703 N N . ASP A 1 211 ? -10.603 -0.944 39.898 1.00 61.44 211 ASP A N 1
ATOM 1704 C CA . ASP A 1 211 ? -11.373 -0.118 40.825 1.00 61.44 211 ASP A CA 1
ATOM 1705 C C . ASP A 1 211 ? -12.404 0.730 40.047 1.00 61.44 211 ASP A C 1
ATOM 1707 O O . ASP A 1 211 ? -12.370 0.829 38.816 1.00 61.44 211 ASP A O 1
ATOM 1711 N N . SER A 1 212 ? -13.381 1.311 40.751 1.00 62.81 212 SER A N 1
ATOM 1712 C CA . SER A 1 212 ? -14.503 2.016 40.114 1.00 62.81 212 SER A CA 1
ATOM 1713 C C . SER A 1 212 ? -14.105 3.314 39.403 1.00 62.81 212 SER A C 1
ATOM 1715 O O . SER A 1 212 ? -14.815 3.746 38.500 1.00 62.81 212 SER A O 1
ATOM 1717 N N . GLN A 1 213 ? -13.003 3.953 39.809 1.00 67.88 213 GLN A N 1
ATOM 1718 C CA . GLN A 1 213 ? -12.522 5.190 39.181 1.00 67.88 213 GLN A CA 1
ATOM 1719 C C . GLN A 1 213 ? -11.863 4.895 37.830 1.00 67.88 213 GLN A C 1
ATOM 1721 O O . GLN A 1 213 ? -12.129 5.592 36.852 1.00 67.88 213 GLN A O 1
ATOM 1726 N N . ASN A 1 214 ? -11.085 3.813 37.757 1.00 80.50 214 ASN A N 1
ATOM 1727 C CA . ASN A 1 214 ? -10.424 3.372 36.533 1.00 80.50 214 ASN A CA 1
ATOM 1728 C C . ASN A 1 214 ? -11.436 2.963 35.439 1.00 80.50 214 ASN A C 1
ATOM 1730 O O . ASN A 1 214 ? -11.232 3.215 34.256 1.00 80.50 214 ASN A O 1
ATOM 1734 N N . LEU A 1 215 ? -12.586 2.402 35.834 1.00 83.94 215 LEU A N 1
ATOM 1735 C CA . LEU A 1 215 ? -13.655 2.001 34.911 1.00 83.94 215 LEU A CA 1
ATOM 1736 C C . LEU A 1 215 ? -14.351 3.166 34.200 1.00 83.94 215 LEU A C 1
ATOM 1738 O O . LEU A 1 215 ? -14.710 3.025 33.033 1.00 83.94 215 LEU A O 1
ATOM 1742 N N . MET A 1 216 ? -14.565 4.293 34.885 1.00 86.94 216 MET A N 1
ATOM 1743 C CA . MET A 1 216 ? -15.180 5.467 34.256 1.00 86.94 216 MET A CA 1
ATOM 1744 C C . MET A 1 216 ? -14.213 6.111 33.258 1.00 86.94 216 MET A C 1
ATOM 1746 O O . MET A 1 216 ? -14.604 6.375 32.129 1.00 86.94 216 MET A O 1
ATOM 1750 N N . HIS A 1 217 ? -12.936 6.246 33.632 1.00 89.25 217 HIS A N 1
ATOM 1751 C CA . HIS A 1 217 ? -11.899 6.752 32.730 1.00 89.25 217 HIS A CA 1
ATOM 1752 C C . HIS A 1 217 ? -11.776 5.900 31.459 1.00 89.25 217 HIS A C 1
ATOM 1754 O O . HIS A 1 217 ? -11.779 6.428 30.353 1.00 89.25 217 HIS A O 1
ATOM 1760 N N . LEU A 1 218 ? -11.732 4.570 31.604 1.00 90.31 218 LEU A N 1
ATOM 1761 C CA . LEU A 1 218 ? -11.698 3.653 30.461 1.00 90.31 218 LEU A CA 1
ATOM 1762 C C . LEU A 1 218 ? -12.940 3.756 29.571 1.00 90.31 218 LEU A C 1
ATOM 1764 O O . LEU A 1 218 ? -12.843 3.502 28.373 1.00 90.31 218 LEU A O 1
ATOM 1768 N N . LYS A 1 219 ? -14.103 4.095 30.137 1.00 92.06 219 LYS A N 1
ATOM 1769 C CA . LYS A 1 219 ? -15.323 4.317 29.359 1.00 92.06 219 LYS A CA 1
ATOM 1770 C C . LYS A 1 219 ? -15.191 5.575 28.502 1.00 92.06 219 LYS A C 1
ATOM 1772 O O . LYS A 1 219 ? -15.422 5.500 27.299 1.00 92.06 219 LYS A O 1
ATOM 1777 N N . ASP A 1 220 ? -14.797 6.686 29.118 1.00 92.56 220 ASP A N 1
ATOM 1778 C CA . ASP A 1 220 ? -14.637 7.972 28.435 1.00 92.56 220 ASP A CA 1
ATOM 1779 C C . ASP A 1 220 ? -13.566 7.859 27.331 1.00 92.56 220 ASP A C 1
ATOM 1781 O O . ASP A 1 220 ? -13.791 8.258 26.189 1.00 92.56 220 ASP A O 1
ATOM 1785 N N . GLU A 1 221 ? -12.448 7.185 27.619 1.00 93.19 221 GLU A N 1
ATOM 1786 C CA . GLU A 1 221 ? -11.400 6.903 26.634 1.00 93.19 221 GLU A CA 1
ATOM 1787 C C . GLU A 1 221 ? -11.902 6.026 25.471 1.00 93.19 221 GLU A C 1
ATOM 1789 O O . GLU A 1 221 ? -11.558 6.277 24.313 1.00 93.19 221 GLU A O 1
ATOM 1794 N N . ALA A 1 222 ? -12.745 5.023 25.744 1.00 93.94 222 ALA A N 1
ATOM 1795 C CA . ALA A 1 222 ? -13.342 4.197 24.695 1.00 93.94 222 ALA A CA 1
ATOM 1796 C C . ALA A 1 222 ? -14.266 5.017 23.782 1.00 93.94 222 ALA A C 1
ATOM 1798 O O . ALA A 1 222 ? -14.261 4.809 22.566 1.00 93.94 222 ALA A O 1
ATOM 1799 N N . GLU A 1 223 ? -15.055 5.934 24.353 1.00 93.94 223 GLU A N 1
ATOM 1800 C CA . GLU A 1 223 ? -15.941 6.835 23.608 1.00 93.94 223 GLU A CA 1
ATOM 1801 C C . GLU A 1 223 ? -15.134 7.781 22.706 1.00 93.94 223 GLU A C 1
ATOM 1803 O O . GLU A 1 223 ? -15.484 7.942 21.536 1.00 93.94 223 GLU A O 1
ATOM 1808 N N . GLU A 1 224 ? -14.021 8.332 23.197 1.00 94.31 224 GLU A N 1
ATOM 1809 C CA . GLU A 1 224 ? -13.110 9.160 22.399 1.00 94.31 224 GLU A CA 1
ATOM 1810 C C . GLU A 1 224 ? -12.456 8.382 21.251 1.00 94.31 224 GLU A C 1
ATOM 1812 O O . GLU A 1 224 ? -12.485 8.836 20.108 1.00 94.31 224 GLU A O 1
ATOM 1817 N N . ILE A 1 225 ? -11.893 7.197 21.516 1.00 94.75 225 ILE A N 1
ATOM 1818 C CA . ILE A 1 225 ? -11.273 6.361 20.471 1.00 94.75 225 ILE A CA 1
ATOM 1819 C C . ILE A 1 225 ? -12.313 5.969 19.410 1.00 94.75 225 ILE A C 1
ATOM 1821 O O . ILE A 1 225 ? -12.012 5.953 18.213 1.00 94.75 225 ILE A O 1
ATOM 1825 N N . SER A 1 226 ? -13.552 5.712 19.839 1.00 93.75 226 SER A N 1
ATOM 1826 C CA . SER A 1 226 ? -14.655 5.319 18.955 1.00 93.75 226 SER A CA 1
ATOM 1827 C C . SER A 1 226 ? -15.079 6.409 17.965 1.00 93.75 226 SER A C 1
ATOM 1829 O O . SER A 1 226 ? -15.772 6.105 16.994 1.00 93.75 226 SER A O 1
ATOM 1831 N N . GLN A 1 227 ? -14.646 7.660 18.161 1.00 91.75 227 GLN A N 1
ATOM 1832 C CA . GLN A 1 227 ? -14.831 8.729 17.173 1.00 91.75 227 GLN A CA 1
ATOM 1833 C C . GLN A 1 227 ? -13.985 8.507 15.909 1.00 91.75 227 GLN A C 1
ATOM 1835 O O . GLN A 1 227 ? -14.338 9.014 14.847 1.00 91.75 227 GLN A O 1
ATOM 1840 N N . TYR A 1 228 ? -12.898 7.733 16.009 1.00 91.62 228 TYR A N 1
ATOM 1841 C CA . TYR A 1 228 ? -11.920 7.537 14.934 1.00 91.62 228 TYR A CA 1
ATOM 1842 C C . TYR A 1 228 ? -11.911 6.114 14.367 1.00 91.62 228 TYR A C 1
ATOM 1844 O O . TYR A 1 228 ? -11.629 5.924 13.183 1.00 91.62 228 TYR A O 1
ATOM 1852 N N . LEU A 1 229 ? -12.184 5.102 15.195 1.00 95.38 229 LEU A N 1
ATOM 1853 C CA . LEU A 1 229 ? -12.132 3.694 14.793 1.00 95.38 229 LEU A CA 1
ATOM 1854 C C . LEU A 1 229 ? -13.102 2.828 15.595 1.00 95.38 229 LEU A C 1
ATOM 1856 O O . LEU A 1 229 ? -13.492 3.171 16.704 1.00 95.38 229 LEU A O 1
ATOM 1860 N N . GLN A 1 230 ? -13.450 1.655 15.072 1.00 96.00 230 GLN A N 1
ATOM 1861 C CA . GLN A 1 230 ? -14.206 0.661 15.834 1.00 96.00 230 GLN A CA 1
ATOM 1862 C C . GLN A 1 230 ? -13.263 -0.210 16.660 1.00 96.00 230 GLN A C 1
ATOM 1864 O O . GLN A 1 230 ? -12.436 -0.946 16.111 1.00 96.00 230 GLN A O 1
ATOM 1869 N N . LEU A 1 231 ? -13.408 -0.139 17.983 1.00 95.19 231 LEU A N 1
ATOM 1870 C CA . LEU A 1 231 ? -12.691 -0.997 18.923 1.00 95.19 231 LEU A CA 1
ATOM 1871 C C . LEU A 1 231 ? -13.086 -2.478 18.748 1.00 95.19 231 LEU A C 1
ATOM 1873 O O . LEU A 1 231 ? -14.209 -2.767 18.337 1.00 95.19 231 LEU A O 1
ATOM 1877 N N . PRO A 1 232 ? -12.203 -3.440 19.084 1.00 94.00 232 PRO A N 1
ATOM 1878 C CA . PRO A 1 232 ? -12.516 -4.861 18.945 1.00 94.00 232 PRO A CA 1
ATOM 1879 C C . PRO A 1 232 ? -13.734 -5.287 19.779 1.00 94.00 232 PRO A C 1
ATOM 1881 O O . PRO A 1 232 ? -13.738 -5.114 21.002 1.00 94.00 232 PRO A O 1
ATOM 1884 N N . ASP A 1 233 ? -14.709 -5.949 19.149 1.00 91.94 233 ASP A N 1
ATOM 1885 C CA . ASP A 1 233 ? -15.955 -6.396 19.798 1.00 91.94 233 ASP A CA 1
ATOM 1886 C C . ASP A 1 233 ? -15.708 -7.228 21.061 1.00 91.94 233 ASP A C 1
ATOM 1888 O O . ASP A 1 233 ? -16.393 -7.071 22.072 1.00 91.94 233 ASP A O 1
ATOM 1892 N N . ALA A 1 234 ? -14.696 -8.100 21.032 1.00 89.88 234 ALA A N 1
ATOM 1893 C CA . ALA A 1 234 ? -14.324 -8.920 22.181 1.00 89.88 234 ALA A CA 1
ATOM 1894 C C . ALA A 1 234 ? -13.845 -8.066 23.368 1.00 89.88 234 ALA A C 1
ATOM 1896 O O . ALA A 1 234 ? -14.202 -8.343 24.513 1.00 89.88 234 ALA A O 1
ATOM 1897 N N . ALA A 1 235 ? -13.069 -7.010 23.106 1.00 91.19 235 ALA A N 1
ATOM 1898 C CA . ALA A 1 235 ? -12.588 -6.106 24.146 1.00 91.19 235 ALA A CA 1
ATOM 1899 C C . ALA A 1 235 ? -13.739 -5.265 24.717 1.00 91.19 235 ALA A C 1
ATOM 1901 O O . ALA A 1 235 ? -13.894 -5.194 25.935 1.00 91.19 235 ALA A O 1
ATOM 1902 N N . ILE A 1 236 ? -14.607 -4.726 23.856 1.00 92.88 236 ILE A N 1
ATOM 1903 C CA . ILE A 1 236 ? -15.810 -3.985 24.266 1.00 92.88 236 ILE A CA 1
ATOM 1904 C C . ILE A 1 236 ? -16.757 -4.867 25.087 1.00 92.88 236 ILE A C 1
ATOM 1906 O O . ILE A 1 236 ? -17.269 -4.443 26.122 1.00 92.88 236 ILE A O 1
ATOM 1910 N N . THR A 1 237 ? -16.967 -6.116 24.670 1.00 91.25 237 THR A N 1
ATOM 1911 C CA . THR A 1 237 ? -17.815 -7.070 25.397 1.00 91.25 237 THR A CA 1
ATOM 1912 C C . THR A 1 237 ? -17.251 -7.354 26.786 1.00 91.25 237 THR A C 1
ATOM 1914 O O . THR A 1 237 ? -17.982 -7.251 27.773 1.00 91.25 237 THR A O 1
ATOM 1917 N N . ASN A 1 238 ? -15.949 -7.641 26.883 1.00 87.88 238 ASN A N 1
ATOM 1918 C CA . ASN A 1 238 ? -15.277 -7.876 28.162 1.00 87.88 238 ASN A CA 1
ATOM 1919 C C . ASN A 1 238 ? -15.369 -6.653 29.084 1.00 87.88 238 ASN A C 1
ATOM 1921 O O . ASN A 1 238 ? -15.717 -6.793 30.258 1.00 87.88 238 ASN A O 1
ATOM 1925 N N . PHE A 1 239 ? -15.125 -5.458 28.540 1.00 90.94 239 PHE A N 1
ATOM 1926 C CA . PHE A 1 239 ? -15.260 -4.204 29.273 1.00 90.94 239 PHE A CA 1
ATOM 1927 C C . PHE A 1 239 ? -16.689 -4.003 29.796 1.00 90.94 239 PHE A C 1
ATOM 1929 O O . PHE A 1 239 ? -16.879 -3.766 30.985 1.00 90.94 239 PHE A O 1
ATOM 1936 N N . ASN A 1 240 ? -17.706 -4.172 28.948 1.00 90.44 240 ASN A N 1
ATOM 1937 C CA . ASN A 1 240 ? -19.109 -3.987 29.326 1.00 90.44 240 ASN A CA 1
ATOM 1938 C C . ASN A 1 240 ? -19.568 -4.959 30.421 1.00 90.44 240 ASN A C 1
ATOM 1940 O O . ASN A 1 240 ? -20.352 -4.579 31.293 1.00 90.44 240 ASN A O 1
ATOM 1944 N N . VAL A 1 241 ? -19.095 -6.209 30.387 1.00 87.56 241 VAL A N 1
ATOM 1945 C CA . VAL A 1 241 ? -19.367 -7.194 31.445 1.00 87.56 241 VAL A CA 1
ATOM 1946 C C . VAL A 1 241 ? -18.748 -6.737 32.767 1.00 87.56 241 VAL A C 1
ATOM 1948 O O . VAL A 1 241 ? -19.448 -6.705 33.782 1.00 87.56 241 VAL A O 1
ATOM 1951 N N . ALA A 1 242 ? -17.478 -6.322 32.755 1.00 84.00 242 ALA A N 1
ATOM 1952 C CA . ALA A 1 242 ? -16.790 -5.827 33.947 1.00 84.00 242 ALA A CA 1
ATOM 1953 C C . ALA A 1 242 ? -17.448 -4.552 34.504 1.00 84.00 242 ALA A C 1
ATOM 1955 O O . ALA A 1 242 ? -17.724 -4.458 35.702 1.00 84.00 242 ALA A O 1
ATOM 1956 N N . PHE A 1 243 ? -17.776 -3.600 33.630 1.00 85.88 243 PHE A N 1
ATOM 1957 C CA . PHE A 1 243 ? -18.422 -2.344 33.993 1.00 85.88 243 PHE A CA 1
ATOM 1958 C C . PHE A 1 243 ? -19.786 -2.581 34.654 1.00 85.88 243 PHE A C 1
ATOM 1960 O O . PHE A 1 243 ? -20.055 -2.042 35.728 1.00 85.88 243 PHE A O 1
ATOM 1967 N N . LYS A 1 244 ? -20.630 -3.448 34.071 1.00 86.12 244 LYS A N 1
ATOM 1968 C CA . LYS A 1 244 ? -21.927 -3.823 34.660 1.00 86.12 244 LYS A CA 1
ATOM 1969 C C . LYS A 1 244 ? -21.775 -4.499 36.021 1.00 86.12 244 LYS A C 1
ATOM 1971 O O . LYS A 1 244 ? -22.558 -4.200 36.915 1.00 86.12 244 LYS A O 1
ATOM 1976 N N . PHE A 1 245 ? -20.788 -5.378 36.189 1.00 83.50 245 PHE A N 1
ATOM 1977 C CA . PHE A 1 245 ? -20.556 -6.066 37.460 1.00 83.50 245 PHE A CA 1
ATOM 1978 C C . PHE A 1 245 ? -20.189 -5.090 38.589 1.00 83.50 245 PHE A C 1
ATOM 1980 O O . PHE A 1 245 ? -20.751 -5.170 39.677 1.00 83.50 245 PHE A O 1
ATOM 1987 N N . HIS A 1 246 ? -19.294 -4.133 38.329 1.00 78.19 246 HIS A N 1
ATOM 1988 C CA . HIS A 1 246 ? -18.850 -3.172 39.345 1.00 78.19 246 HIS A CA 1
ATOM 1989 C C . HIS A 1 246 ? -19.848 -2.034 39.608 1.00 78.19 246 HIS A C 1
ATOM 1991 O O . HIS A 1 246 ? -19.935 -1.561 40.741 1.00 78.19 246 HIS A O 1
ATOM 1997 N N . MET A 1 247 ? -20.603 -1.599 38.593 1.00 73.31 247 MET A N 1
ATOM 1998 C CA . MET A 1 247 ? -21.557 -0.485 38.717 1.00 73.31 247 MET A CA 1
ATOM 1999 C C . MET A 1 247 ? -22.980 -0.933 39.072 1.00 73.31 247 MET A C 1
ATOM 2001 O O . MET A 1 247 ? -23.721 -0.151 39.653 1.00 73.31 247 MET A O 1
ATOM 2005 N N . GLY A 1 248 ? -23.365 -2.173 38.747 1.00 63.12 248 GLY A N 1
ATOM 2006 C CA . GLY A 1 248 ? -24.666 -2.759 39.097 1.00 63.12 248 GLY A CA 1
ATOM 2007 C C . GLY A 1 248 ? -24.711 -3.435 40.471 1.00 63.12 248 GLY A C 1
ATOM 2008 O O . GLY A 1 248 ? -25.780 -3.843 40.908 1.00 63.12 248 GLY A O 1
ATOM 2009 N N . ALA A 1 249 ? -23.569 -3.561 41.156 1.00 55.31 249 ALA A N 1
ATOM 2010 C CA . ALA A 1 249 ? -23.476 -4.049 42.536 1.00 55.31 249 ALA A CA 1
ATOM 2011 C C . ALA A 1 249 ? -23.643 -2.931 43.595 1.00 55.31 249 ALA A C 1
ATOM 2013 O O . ALA A 1 249 ? -23.293 -3.134 44.759 1.00 55.31 249 ALA A O 1
ATOM 2014 N N . ARG A 1 250 ? -24.145 -1.754 43.197 1.00 45.56 250 ARG A N 1
ATOM 2015 C CA . ARG A 1 250 ? -24.518 -0.637 44.076 1.00 45.56 250 ARG A CA 1
ATOM 2016 C C . ARG A 1 250 ? -26.005 -0.342 43.977 1.00 45.56 250 ARG A C 1
ATOM 2018 O O . ARG A 1 250 ? -26.527 -0.384 42.842 1.00 45.56 250 ARG A O 1
#

Sequence (250 aa):
MICCDFCDEWYHAKCIGISPTVMSNLEAYRCPGCAFRQGMSHLTSKRPLRPSLKQMIGLITRGDALQIEVPELEDLKALVSLGNDLLAEIIDFERHFLHQCSLESMLTHVDQLKEELQSKVSAVARYETLVILEPAHQKLRTMQWFLRACRLIFETSPAPRYSQLLILLSDAKQDKLEFSTLELQRFYHELEHNVERAIQWVAQVKALRMDSQNLMHLKDEAEEISQYLQLPDAAITNFNVAFKFHMGAR

Mean predicted aligned error: 5.87 Å

Solvent-accessible surface area (backbone atoms only — not comparable to full-atom values): 14440 Å² total; per-residue (Å²): 117,46,58,19,70,84,75,75,48,77,39,55,39,72,84,73,72,47,48,74,75,55,57,78,71,55,86,58,44,77,43,70,70,56,31,45,77,68,72,41,43,76,82,72,51,86,75,76,94,53,51,39,58,69,53,49,52,56,48,47,57,54,51,73,69,44,100,59,92,59,79,67,50,57,57,52,51,52,51,52,50,52,54,51,53,51,44,50,53,51,51,54,48,49,53,51,54,63,70,51,55,49,69,75,62,36,68,79,40,49,70,59,54,49,51,55,49,49,53,53,54,49,52,50,54,60,51,44,76,64,37,39,61,69,84,50,49,62,58,51,47,38,54,52,51,48,55,50,49,48,47,46,61,73,72,39,84,69,53,33,44,47,46,48,52,51,51,54,54,48,49,42,64,74,69,64,56,74,66,91,44,74,61,55,39,50,54,51,50,52,52,52,49,56,51,48,52,51,52,53,51,49,51,54,64,70,64,67,81,81,53,78,69,61,52,52,53,54,47,55,51,49,56,59,50,53,75,68,26,36,71,57,65,68,53,54,50,54,43,52,53,52,50,48,56,69,62,66,74,107

Secondary structure (DSSP, 8-state):
-EE-TTT--EE-GGGGT--HHHHHT-S----HHHHHHTT-GGGT--PPP--BHHHHHHHHHHHHTSSS--THHHHHHHHHHHHHHHHHHHHHHHHHHHHS--HHHHHTTHHHHHHHHHHHHHHHHHHTTTSB-HHHHHHHHHHHHHHHHHHHHHS-SSPPBHHHHHHHHHHHHHTT----SHHHHHHHHHHHHHHHHHHHHHHHHHH----HHHHHHHHHHHHHHTTTSBPPHHHHHHHHHHHHHHHTT-

InterPro domains:
  IPR011011 Zinc finger, FYVE/PHD-type [SSF57903] (1-44)
  IPR013083 Zinc finger, RING/FYVE/PHD-type [G3DSA:3.30.40.10] (1-42)
  IPR019787 Zinc finger, PHD-finger [PF00628] (1-34)

Radius of gyration: 23.84 Å; Cα contacts (8 Å, |Δi|>4): 195; chains: 1; bounding box: 60×43×78 Å

Foldseek 3Di:
DDAAQPPRDDDDCVVQVHDPVNVVVDPHDHGCVRCVVLVNVVVVDDDDDAAALVVLVVVLVVQVPDPDDDPCSVVSVVLSVLLVVLLVVLVVLLVVCVVCPDLVSCLVCLVVNVVVLVVSVVSQVVSVVHHHNVSSVLSSQLSSLVSVVSCQFPVDPPGAALNVLVVSLVSCVVSVHDDPDPSSVVVNVVSVVLSVLLVVLLVVLVVDPDDLVVLVVSVVSQVVSSVGHHRDPVSVVSSVVVNCVNVVVD

Organism: NCBI:txid100861

pLDDT: mean 89.88, std 8.52, range [45.56, 97.88]

Nearest PDB structures (foldseek):
  5k7v-assembly1_B  TM=2.398E-01  e=4.951E+00  synthetic construct
  2yfb-assembly1_A  TM=1.891E-01  e=3.171E+00  Pseudomonas putida KT2440